Protein 6KCW (pdb70)

Secondary structure (DSSP, 8-state):
---SEEEE--TTSPSEE--HHHHHHHHS--TT--TTSEEEETTEEEEEE-TT--HHHHSEEEEEEEEEESEEEEEEEEEE-TT---SSEEEEEEEEEEET---TT--GGGSSEEEEEEEEEE-TTS-EEEEEEEE-TT-SSSS-B-TT--BSSSS---TT-EEEEEEEEE---TT-S-EEEEEEETTEEEEEEEE---S-GGG-SEEEEEEEEEE-SSSGGG--SS-EEEEEEEEEEEEEE---

Sequence (244 aa):
AIPSSLSINWNNYATGAYSSGNAASDFGNAGGWNQSRSYISDGTLRVTLLKNALSGAGGLISNIDVSDGTEYELDYDVRFHSQFDWSRGGKVGFGFSIGEGNTGGDPGWDGNGGTLRMMWYQTDAGRVFFQPYIYHKDQPGQYGDTFGKSYPSSGSITKGTTYHVHVYIKSNTGSNRDGRAQIIINGTTVLDTAIRWTTNDAQRLIKNMTFHTFRGGSQTYWQSPVDSYIYYDNLVLRKIRLEH

Radius of gyration: 16.8 Å; Cα contacts (8 Å, |Δi|>4): 739; chains: 1; bounding box: 34×44×45 Å

Organism: NCBI:txid2033437

B-factor: mean 43.15, std 5.92, range [30.0, 72.55]

Structure (mmCIF, N/CA/C/O backbone):
data_6KCW
#
_entry.id   6KCW
#
_cell.length_a   53.770
_cell.length_b   89.492
_cell.length_c   46.856
_cell.angle_alpha   90.000
_cell.angle_beta   90.000
_cell.angle_gamma   90.000
#
_symmetry.space_group_name_H-M   'P 21 21 2'
#
loop_
_entity.id
_entity.type
_entity.pdbx_description
1 polymer 'Alginate lyase'
2 non-polymer 'PHOSPHATE ION'
3 non-polymer 'CALCIUM ION'
4 water water
#
loop_
_atom_site.group_PDB
_atom_site.id
_atom_site.type_symbol
_atom_site.label_atom_id
_atom_site.label_alt_id
_atom_site.label_comp_id
_atom_site.label_asym_id
_atom_site.label_entity_id
_atom_site.label_seq_id
_atom_site.pdbx_PDB_ins_code
_atom_site.Cartn_x
_atom_site.Cartn_y
_atom_site.Cartn_z
_atom_site.occupancy
_atom_site.B_iso_or_equiv
_atom_site.auth_seq_id
_atom_site.auth_comp_id
_atom_site.auth_asym_id
_atom_site.auth_atom_id
_atom_site.pdbx_PDB_model_num
ATOM 1 N N . ALA A 1 1 ? 14.441 126.731 48.944 1.00 51.73 19 ALA A N 1
ATOM 2 C CA . ALA A 1 1 ? 13.704 126.746 50.209 1.00 56.07 19 ALA A CA 1
ATOM 3 C C . ALA A 1 1 ? 14.255 125.695 51.160 1.00 56.93 19 ALA A C 1
ATOM 4 O O . ALA A 1 1 ? 14.720 124.626 50.731 1.00 51.04 19 ALA A O 1
ATOM 6 N N . ILE A 1 2 ? 14.209 126.017 52.450 1.00 56.74 20 ILE A N 1
ATOM 7 C CA . ILE A 1 2 ? 14.564 125.082 53.512 1.00 47.76 20 ILE A CA 1
ATOM 8 C C . ILE A 1 2 ? 13.294 124.794 54.299 1.00 47.51 20 ILE A C 1
ATOM 9 O O . ILE A 1 2 ? 13.022 125.472 55.304 1.00 50.55 20 ILE A O 1
ATOM 14 N N . PRO A 1 3 ? 12.513 123.791 53.903 1.00 44.20 21 PRO A N 1
ATOM 15 C CA . PRO A 1 3 ? 11.206 123.576 54.537 1.00 41.54 21 PRO A CA 1
ATOM 16 C C . PRO A 1 3 ? 11.328 123.228 56.011 1.00 43.36 21 PRO A C 1
ATOM 17 O O . PRO A 1 3 ? 12.331 122.670 56.465 1.00 41.23 21 PRO A O 1
ATOM 21 N N . SER A 1 4 ? 10.284 123.581 56.763 1.00 47.21 22 SER A N 1
ATOM 22 C CA . SER A 1 4 ? 10.061 123.007 58.082 1.00 45.50 22 SER A CA 1
ATOM 23 C C . SER A 1 4 ? 8.912 122.009 58.099 1.00 43.92 22 SER A C 1
ATOM 24 O O . SER A 1 4 ? 8.775 121.269 59.075 1.00 45.03 22 SER A O 1
ATOM 27 N N . SER A 1 5 ? 8.107 121.950 57.041 1.00 44.12 23 SER A N 1
ATOM 28 C CA . SER A 1 5 ? 7.117 120.900 56.871 1.00 42.81 23 SER A CA 1
ATOM 29 C C . SER A 1 5 ? 7.028 120.522 55.396 1.00 48.14 23 SER A C 1
ATOM 30 O O . SER A 1 5 ? 7.295 121.334 54.504 1.00 47.24 23 SER A O 1
ATOM 33 N N . LEU A 1 6 ? 6.657 119.273 55.146 1.00 44.43 24 LEU A N 1
ATOM 34 C CA . LEU A 1 6 ? 6.496 118.798 53.784 1.00 46.47 24 LEU A CA 1
ATOM 35 C C . LEU A 1 6 ? 5.355 117.801 53.762 1.00 41.08 24 LEU A C 1
ATOM 36 O O . LEU A 1 6 ? 5.153 117.052 54.720 1.00 43.33 24 LEU A O 1
ATOM 41 N N . SER A 1 7 ? 4.631 117.780 52.649 1.00 41.53 25 SER A N 1
ATOM 42 C CA . SER A 1 7 ? 3.574 116.796 52.447 1.00 42.35 25 SER A CA 1
ATOM 43 C C . SER A 1 7 ? 3.579 116.453 50.966 1.00 44.41 25 SER A C 1
ATOM 44 O O . SER A 1 7 ? 3.225 117.286 50.125 1.00 48.27 25 SER A O 1
ATOM 47 N N . ILE A 1 8 ? 4.011 115.239 50.650 1.00 40.77 26 ILE A N 1
ATOM 48 C CA . ILE A 1 8 ? 4.274 114.835 49.280 1.00 40.60 26 ILE A CA 1
ATOM 49 C C . ILE A 1 8 ? 3.727 113.424 49.135 1.00 41.10 26 ILE A C 1
ATOM 50 O O . ILE A 1 8 ? 4.238 112.492 49.763 1.00 42.97 26 ILE A O 1
ATOM 55 N N . ASN A 1 9 ? 2.683 113.262 48.329 1.00 44.50 27 ASN A N 1
ATOM 56 C CA . ASN A 1 9 ? 2.152 111.940 48.035 1.00 42.44 27 ASN A CA 1
ATOM 57 C C . ASN A 1 9 ? 2.265 111.593 46.566 1.00 41.57 27 ASN A C 1
ATOM 58 O O . ASN A 1 9 ? 1.787 110.528 46.156 1.00 40.60 27 ASN A O 1
ATOM 63 N N . TRP A 1 10 ? 2.846 112.474 45.758 1.00 44.80 28 TRP A N 1
ATOM 64 C CA . TRP A 1 10 ? 3.176 112.173 44.369 1.00 45.36 28 TRP A CA 1
ATOM 65 C C . TRP A 1 10 ? 1.944 111.796 43.553 1.00 44.06 28 TRP A C 1
ATOM 66 O O . TRP A 1 10 ? 2.057 111.132 42.518 1.00 45.23 28 TRP A O 1
ATOM 77 N N . ASN A 1 11 ? 0.758 112.211 44.005 1.00 44.78 29 ASN A N 1
ATOM 78 C CA . ASN A 1 11 ? -0.474 111.856 43.309 1.00 44.82 29 ASN A CA 1
ATOM 79 C C . ASN A 1 11 ? -0.786 112.783 42.143 1.00 43.83 29 ASN A C 1
ATOM 80 O O . ASN A 1 11 ? -1.561 112.409 41.256 1.00 41.36 29 ASN A O 1
ATOM 85 N N . ASN A 1 12 ? -0.213 113.978 42.139 1.00 44.13 30 ASN A N 1
ATOM 86 C CA . ASN A 1 12 ? -0.280 114.895 41.014 1.00 45.85 30 ASN A CA 1
ATOM 87 C C . ASN A 1 12 ? 0.731 114.563 39.925 1.00 46.58 30 ASN A C 1
ATOM 88 O O . ASN A 1 12 ? 0.813 115.301 38.940 1.00 46.56 30 ASN A O 1
ATOM 93 N N . TYR A 1 13 ? 1.503 113.491 40.072 1.00 43.34 31 TYR A N 1
ATOM 94 C CA . TYR A 1 13 ? 2.535 113.163 39.102 1.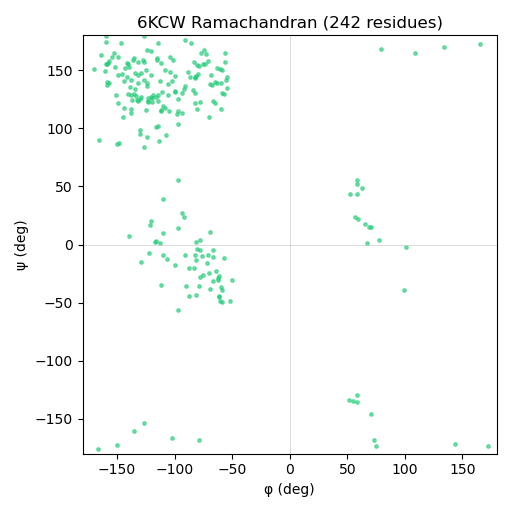00 45.27 31 TYR A CA 1
ATOM 95 C C . TYR A 1 13 ? 2.056 112.091 38.145 1.00 49.54 31 TYR A C 1
ATOM 96 O O . TYR A 1 13 ? 1.291 111.194 38.520 1.00 52.69 31 TYR A O 1
ATOM 105 N N . ALA A 1 14 ? 2.512 112.218 36.904 1.00 49.91 32 ALA A N 1
ATOM 106 C CA . ALA A 1 14 ? 2.418 111.168 35.911 1.00 47.24 32 ALA A CA 1
ATOM 107 C C . ALA A 1 14 ? 3.330 110.003 36.271 1.00 50.31 32 ALA A C 1
ATOM 108 O O . ALA A 1 14 ? 4.439 110.185 36.801 1.00 50.04 32 ALA A O 1
ATOM 110 N N . THR A 1 15 ? 2.877 108.794 35.946 1.00 44.25 33 THR A N 1
ATOM 111 C CA . THR A 1 15 ? 3.829 107.703 35.836 1.00 45.43 33 THR A CA 1
ATOM 112 C C . THR A 1 15 ? 4.936 108.109 34.861 1.00 45.19 33 THR A C 1
ATOM 113 O O . THR A 1 15 ? 4.678 108.698 33.806 1.00 45.59 33 THR A O 1
ATOM 117 N N . GLY A 1 16 ? 6.173 107.850 35.239 1.00 46.09 34 GLY A N 1
ATOM 118 C CA . GLY A 1 16 ? 7.302 108.291 34.446 1.00 45.46 34 GLY A CA 1
ATOM 119 C C . GLY A 1 16 ? 8.368 108.934 35.312 1.00 47.51 34 GLY A C 1
ATOM 120 O O . GLY A 1 16 ? 8.171 109.225 36.483 1.00 43.01 34 GLY A O 1
ATOM 121 N N . ALA A 1 17 ? 9.515 109.174 34.666 1.00 48.03 35 ALA A N 1
ATOM 122 C CA . ALA A 1 17 ? 10.718 109.594 35.369 1.00 43.28 35 ALA A CA 1
ATOM 123 C C . ALA A 1 17 ? 10.460 110.833 36.216 1.00 43.71 35 ALA A C 1
ATOM 124 O O . ALA A 1 17 ? 9.685 111.724 35.853 1.00 42.64 35 ALA A O 1
ATOM 126 N N . TYR A 1 18 ? 11.128 110.866 37.361 1.00 43.33 36 TYR A N 1
ATOM 127 C CA . TYR A 1 18 ? 11.064 111.947 38.333 1.00 43.62 36 TYR A CA 1
ATOM 128 C C . TYR A 1 18 ? 12.432 112.620 38.314 1.00 49.50 36 TYR A C 1
ATOM 129 O O . TYR A 1 18 ? 13.448 111.991 38.638 1.00 44.87 36 TYR A O 1
ATOM 138 N N . SER A 1 19 ? 12.463 113.878 37.894 1.00 49.88 37 SER A N 1
ATOM 139 C CA . SER A 1 19 ? 13.727 114.540 37.627 1.00 49.47 37 SER A CA 1
ATOM 140 C C . SER A 1 19 ? 14.294 115.143 38.907 1.00 46.89 37 SER A C 1
ATOM 141 O O . SER A 1 19 ? 13.654 115.145 39.958 1.00 48.25 37 SER A O 1
ATOM 144 N N . SER A 1 20 ? 15.525 115.662 38.808 1.00 46.67 38 SER A N 1
ATOM 145 C CA . SER A 1 20 ? 16.082 116.419 39.923 1.00 47.45 38 SER A CA 1
ATOM 146 C C . SER A 1 20 ? 15.229 117.643 40.221 1.00 43.72 38 SER A C 1
ATOM 147 O O . SER A 1 20 ? 14.920 117.923 41.385 1.00 43.47 38 SER A O 1
ATOM 150 N N . GLY A 1 21 ? 14.828 118.374 39.178 1.00 45.03 39 GLY A N 1
ATOM 151 C CA . GLY A 1 21 ? 14.016 119.564 39.382 1.00 44.52 39 GLY A CA 1
ATOM 152 C C . GLY A 1 21 ? 12.707 119.285 40.101 1.00 44.36 39 GLY A C 1
ATOM 153 O O . GLY A 1 21 ? 12.268 120.084 40.930 1.00 48.69 39 GLY A O 1
ATOM 154 N N . ASN A 1 22 ? 12.060 118.156 39.787 1.00 44.36 40 ASN A N 1
ATOM 155 C CA . ASN A 1 22 ? 10.855 117.756 40.514 1.00 43.98 40 ASN A CA 1
ATOM 156 C C . ASN A 1 22 ? 11.149 117.597 42.005 1.00 45.66 40 ASN A C 1
ATOM 157 O O . ASN A 1 22 ? 10.436 118.143 42.857 1.00 44.31 40 ASN A O 1
ATOM 162 N N . ALA A 1 23 ? 12.213 116.850 42.328 1.00 46.43 41 ALA A N 1
ATOM 163 C CA . ALA A 1 23 ? 12.604 116.620 43.720 1.00 48.05 41 ALA A CA 1
ATOM 164 C C . ALA A 1 23 ? 12.936 117.923 44.433 1.00 44.94 41 ALA A C 1
ATOM 165 O O . ALA A 1 23 ? 12.457 118.176 45.547 1.00 46.46 41 ALA A O 1
ATOM 167 N N . ALA A 1 24 ? 13.763 118.762 43.809 1.00 43.15 42 ALA A N 1
ATOM 168 C CA . ALA A 1 24 ? 14.082 120.052 44.409 1.00 46.67 42 ALA A CA 1
ATOM 169 C C . ALA A 1 24 ? 12.825 120.891 44.601 1.00 47.36 42 ALA A C 1
ATOM 170 O O . ALA A 1 24 ? 12.678 121.585 45.615 1.00 50.58 42 ALA A O 1
ATOM 172 N N . SER A 1 25 ? 11.884 120.809 43.658 1.00 49.70 43 SER A N 1
ATOM 173 C CA . SER A 1 25 ? 10.667 121.608 43.780 1.00 51.84 43 SER A CA 1
ATOM 174 C C . SER A 1 25 ? 9.786 121.127 44.933 1.00 49.85 43 SER A C 1
ATOM 175 O O . SER A 1 25 ? 9.200 121.947 45.650 1.00 52.70 43 SER A O 1
ATOM 178 N N . ASP A 1 26 ? 9.695 119.807 45.140 1.00 49.15 44 ASP A N 1
ATOM 179 C CA . ASP A 1 26 ? 8.813 119.244 46.162 1.00 45.72 44 ASP A CA 1
ATOM 180 C C . ASP A 1 26 ? 9.440 119.282 47.550 1.00 46.94 44 ASP A C 1
ATOM 181 O O . ASP A 1 26 ? 8.764 119.596 48.537 1.00 45.64 44 ASP A O 1
ATOM 186 N N . PHE A 1 27 ? 10.701 118.935 47.626 1.00 50.31 45 PHE A N 1
ATOM 187 C CA . PHE A 1 27 ? 11.400 118.879 48.872 1.00 44.09 45 PHE A CA 1
ATOM 188 C C . PHE A 1 27 ? 11.991 120.205 49.242 1.00 45.89 45 PHE A C 1
ATOM 189 O O . PHE A 1 27 ? 12.295 120.429 50.370 1.00 49.44 45 PHE A O 1
ATOM 197 N N . GLY A 1 28 ? 12.168 121.086 48.286 1.00 47.07 46 GLY A N 1
ATOM 198 C CA . GLY A 1 28 ? 12.749 122.382 48.563 1.00 43.29 46 GLY A CA 1
ATOM 199 C C . GLY A 1 28 ? 14.201 122.359 48.194 1.00 49.04 46 GLY A C 1
ATOM 200 O O . GLY A 1 28 ? 14.719 123.284 47.672 1.00 47.09 46 GLY A O 1
ATOM 201 N N . ASN A 1 29 ? 14.855 121.260 48.471 1.00 46.25 47 ASN A N 1
ATOM 202 C CA . ASN A 1 29 ? 16.233 121.093 48.124 1.00 47.66 47 ASN A CA 1
ATOM 203 C C . ASN A 1 29 ? 16.524 119.612 48.139 1.00 48.06 47 ASN A C 1
ATOM 204 O O . ASN A 1 29 ? 15.893 118.912 48.868 1.00 49.22 47 ASN A O 1
ATOM 209 N N . ALA A 1 30 ? 17.455 119.154 47.308 1.00 48.16 48 ALA A N 1
ATOM 210 C CA . ALA A 1 30 ? 17.837 117.739 47.183 1.00 49.55 48 ALA A CA 1
ATOM 211 C C . ALA A 1 30 ? 19.139 117.684 46.428 1.00 58.05 48 ALA A C 1
ATOM 212 O O . ALA A 1 30 ? 19.134 117.589 45.225 1.00 54.45 48 ALA A O 1
ATOM 214 N N . GLY A 1 31 ? 20.264 117.723 47.119 1.00 53.72 49 GLY A N 1
ATOM 215 C CA . GLY A 1 31 ? 21.540 117.868 46.446 1.00 53.22 49 GLY A CA 1
ATOM 216 C C . GLY A 1 31 ? 22.322 116.618 46.090 1.00 57.75 49 GLY A C 1
ATOM 217 O O . GLY A 1 31 ? 23.556 116.668 45.991 1.00 60.44 49 GLY A O 1
ATOM 218 N N . GLY A 1 32 ? 21.644 115.494 45.887 1.00 51.33 50 GLY A N 1
ATOM 219 C CA . GLY A 1 32 ? 22.356 114.312 45.442 1.00 47.91 50 GLY A CA 1
ATOM 220 C C . GLY A 1 32 ? 21.596 113.522 44.403 1.00 56.63 50 GLY A C 1
ATOM 221 O O . GLY A 1 32 ? 22.015 112.429 44.002 1.00 55.77 50 GLY A O 1
ATOM 222 N N . TRP A 1 33 ? 20.484 114.093 43.943 1.00 53.21 51 TRP A N 1
ATOM 223 C CA . TRP A 1 33 ? 19.501 113.330 43.194 1.00 52.60 51 TRP A CA 1
ATOM 224 C C . TRP A 1 33 ? 20.055 112.831 41.865 1.00 53.81 51 TRP A C 1
ATOM 225 O O . TRP A 1 33 ? 20.765 113.543 41.150 1.00 52.94 51 TRP A O 1
ATOM 236 N N . ASN A 1 34 ? 19.688 111.596 41.533 1.00 52.68 52 ASN A N 1
ATOM 237 C CA . ASN A 1 34 ? 20.085 110.921 40.304 1.00 52.76 52 ASN A CA 1
ATOM 238 C C . ASN A 1 34 ? 18.777 110.509 39.632 1.00 52.44 52 ASN A C 1
ATOM 239 O O . ASN A 1 34 ? 18.249 109.429 39.920 1.00 52.33 52 ASN A O 1
ATOM 244 N N . GLN A 1 35 ? 18.264 111.367 38.738 1.00 46.99 53 GLN A N 1
ATOM 245 C CA . GLN A 1 35 ? 16.960 111.136 38.127 1.00 49.64 53 GLN A CA 1
ATOM 246 C C . GLN A 1 35 ? 16.878 109.799 37.412 1.00 51.99 53 GLN A C 1
ATOM 247 O O . GLN A 1 35 ? 15.773 109.375 37.044 1.00 52.46 53 GLN A O 1
ATOM 253 N N . SER A 1 36 ? 18.013 109.128 37.218 1.00 50.00 54 SER A N 1
ATOM 254 C CA . SER A 1 36 ? 18.031 107.805 36.616 1.00 47.31 54 SER A CA 1
ATOM 255 C C . SER A 1 36 ? 17.480 106.735 37.550 1.00 48.97 54 SER A C 1
ATOM 256 O O . SER A 1 36 ? 17.165 105.633 37.085 1.00 45.36 54 SER A O 1
ATOM 259 N N . ARG A 1 37 ? 17.358 107.032 38.852 1.00 47.43 55 ARG A N 1
ATOM 260 C CA . ARG A 1 37 ? 16.830 106.080 39.824 1.00 45.79 55 ARG A CA 1
ATOM 261 C C . ARG A 1 37 ? 15.527 106.535 40.481 1.00 49.07 55 ARG A C 1
ATOM 262 O O . ARG A 1 37 ? 15.028 105.840 41.375 1.00 48.29 55 ARG A O 1
ATOM 270 N N . SER A 1 38 ? 14.961 107.675 40.087 1.00 48.21 56 SER A N 1
ATOM 271 C CA . SER A 1 38 ? 13.703 108.142 40.652 1.00 46.15 56 SER A CA 1
ATOM 272 C C . SER A 1 38 ? 12.651 108.182 39.558 1.00 48.39 56 SER A C 1
ATOM 273 O O . SER A 1 38 ? 12.862 108.791 38.501 1.00 47.02 56 SER A O 1
ATOM 276 N N . TYR A 1 39 ? 11.523 107.531 39.829 1.00 45.01 57 TYR A N 1
ATOM 277 C CA . TYR A 1 39 ? 10.498 107.259 38.836 1.00 42.70 57 TYR A CA 1
ATOM 278 C C . TYR A 1 39 ? 9.168 107.197 39.574 1.00 45.15 57 TYR A C 1
ATOM 279 O O . TYR A 1 39 ? 9.064 106.506 40.596 1.00 43.62 57 TYR A O 1
ATOM 288 N N . ILE A 1 40 ? 8.178 107.949 39.094 1.00 41.25 58 ILE A N 1
ATOM 289 C CA . ILE A 1 40 ? 6.830 107.850 39.639 1.00 40.31 58 ILE A CA 1
ATOM 290 C C . ILE A 1 40 ? 6.159 106.640 39.009 1.00 41.81 58 ILE A C 1
ATOM 291 O O . ILE A 1 40 ? 5.947 106.592 37.794 1.00 40.36 58 ILE A O 1
ATOM 296 N N . SER A 1 41 ? 5.828 105.662 39.835 1.00 41.25 59 SER A N 1
ATOM 297 C CA . SER A 1 41 ? 5.140 104.452 39.405 1.00 42.78 59 SER A CA 1
ATOM 298 C C . SER A 1 41 ? 3.776 104.429 40.098 1.00 47.96 59 SER A C 1
ATOM 299 O O . SER A 1 41 ? 3.679 104.100 41.287 1.00 50.08 59 SER A O 1
ATOM 302 N N . ASP A 1 42 ? 2.726 104.809 39.363 1.00 51.69 60 ASP A N 1
ATOM 303 C CA . ASP A 1 42 ? 1.342 104.739 39.852 1.00 49.73 60 ASP A CA 1
ATOM 304 C C . ASP A 1 42 ? 1.148 105.563 41.125 1.00 49.52 60 ASP A C 1
ATOM 305 O O . ASP A 1 42 ? 0.621 105.081 42.132 1.00 53.69 60 ASP A O 1
ATOM 310 N N . GLY A 1 43 ? 1.564 106.824 41.075 1.00 45.85 61 GLY A N 1
ATOM 311 C CA . GLY A 1 43 ? 1.341 107.708 42.199 1.00 47.71 61 GLY A CA 1
ATOM 312 C C . GLY A 1 43 ? 2.274 107.529 43.378 1.00 46.96 61 GLY A C 1
ATOM 313 O O . GLY A 1 43 ? 2.086 108.210 44.392 1.00 44.69 61 GLY A O 1
ATOM 314 N N . THR A 1 44 ? 3.272 106.649 43.287 1.00 48.90 62 THR A N 1
ATOM 315 C CA . THR A 1 44 ? 4.296 106.508 44.316 1.00 43.29 62 THR A CA 1
ATOM 316 C C . THR A 1 44 ? 5.663 106.786 43.715 1.00 43.79 62 THR A C 1
ATOM 317 O O . THR A 1 44 ? 5.837 106.826 42.495 1.00 46.24 62 THR A O 1
ATOM 321 N N . LEU A 1 45 ? 6.645 106.964 44.590 1.00 43.48 63 LEU A N 1
ATOM 322 C CA . LEU A 1 45 ? 8.022 107.201 44.175 1.00 41.00 63 LEU A CA 1
ATOM 323 C C . LEU A 1 45 ? 8.792 105.887 44.214 1.00 40.41 63 LEU A C 1
ATOM 324 O O . LEU A 1 45 ? 8.999 105.308 45.287 1.00 40.75 63 LEU A O 1
ATOM 329 N N . ARG A 1 46 ? 9.224 105.426 43.048 1.00 44.58 64 ARG A N 1
ATOM 330 C CA . ARG A 1 46 ? 10.066 104.243 42.942 1.00 44.81 64 ARG A CA 1
ATOM 331 C C . ARG A 1 46 ? 11.521 104.664 42.838 1.00 41.11 64 ARG A C 1
ATOM 332 O O . ARG A 1 46 ? 11.884 105.454 41.957 1.00 43.05 64 ARG A O 1
ATOM 340 N N . VAL A 1 47 ? 12.347 104.129 43.729 1.00 40.55 65 VAL A N 1
ATOM 341 C CA . VAL A 1 47 ? 13.791 104.303 43.683 1.00 40.44 65 VAL A CA 1
ATOM 342 C C . VAL A 1 47 ? 14.421 103.002 43.204 1.00 39.70 65 VAL A C 1
ATOM 343 O O . VAL A 1 47 ? 14.009 101.911 43.616 1.00 39.64 65 VAL A O 1
ATOM 347 N N . THR A 1 48 ? 15.420 103.111 42.332 1.00 38.34 66 THR A N 1
ATOM 348 C CA . THR A 1 48 ? 16.114 101.948 41.790 1.00 44.17 66 THR A CA 1
ATOM 349 C C . THR A 1 48 ? 17.427 101.711 42.527 1.00 45.58 66 THR A C 1
ATOM 350 O O . THR A 1 48 ? 18.221 102.641 42.708 1.00 47.41 66 THR A O 1
ATOM 354 N N . LEU A 1 49 ? 17.659 100.468 42.939 1.00 44.20 67 LEU A N 1
ATOM 355 C CA . LEU A 1 49 ? 18.980 100.015 43.356 1.00 43.45 67 LEU A CA 1
ATOM 356 C C . LEU A 1 49 ? 19.551 99.148 42.238 1.00 46.39 67 LEU A C 1
ATOM 357 O O . LEU A 1 49 ? 19.015 98.069 41.952 1.00 45.81 67 LEU A O 1
ATOM 362 N N . LEU A 1 50 ? 20.635 99.616 41.612 1.00 44.17 68 LEU A N 1
ATOM 363 C CA . LEU A 1 50 ? 21.207 98.910 40.475 1.00 43.36 68 LEU A CA 1
ATOM 364 C C . LEU A 1 50 ? 22.055 97.727 40.916 1.00 40.58 68 LEU A C 1
ATOM 365 O O . LEU A 1 50 ? 22.727 97.752 41.953 1.00 43.22 68 LEU A O 1
ATOM 370 N N . LYS A 1 51 ? 22.030 96.691 40.089 1.00 40.66 69 LYS A N 1
ATOM 371 C CA . LYS A 1 51 ? 22.838 95.508 40.319 1.00 44.05 69 LYS A CA 1
ATOM 372 C C . LYS A 1 51 ? 24.329 95.854 40.333 1.00 43.60 69 LYS A C 1
ATOM 373 O O . LYS A 1 51 ? 24.782 96.807 39.685 1.00 38.64 69 LYS A O 1
ATOM 379 N N . ASN A 1 52 ? 25.092 95.062 41.094 1.00 46.49 70 ASN A N 1
ATOM 380 C CA . ASN A 1 52 ? 26.557 95.148 41.139 1.00 46.94 70 ASN A CA 1
ATOM 381 C C . ASN A 1 52 ? 27.037 96.538 41.559 1.00 45.69 70 ASN A C 1
ATOM 382 O O . ASN A 1 52 ? 27.951 97.101 40.947 1.00 46.75 70 ASN A O 1
ATOM 387 N N . ALA A 1 53 ? 26.406 97.116 42.580 1.00 42.22 71 ALA A N 1
ATOM 388 C CA . ALA A 1 53 ? 26.825 98.430 43.052 1.00 43.85 71 ALA A CA 1
ATOM 389 C C . ALA A 1 53 ? 26.380 98.629 44.489 1.00 45.48 71 ALA A C 1
ATOM 390 O O . ALA A 1 53 ? 25.450 97.977 44.971 1.00 43.84 71 ALA A O 1
ATOM 392 N N . LEU A 1 54 ? 27.066 99.552 45.161 1.00 46.11 72 LEU A N 1
ATOM 393 C CA . LEU A 1 54 ? 26.784 99.959 46.523 1.00 43.55 72 LEU A CA 1
ATOM 394 C C . LEU A 1 54 ? 26.561 101.464 46.559 1.00 44.02 72 LEU A C 1
ATOM 395 O O . LEU A 1 54 ? 26.828 102.179 45.586 1.00 41.54 72 LEU A O 1
ATOM 400 N N . SER A 1 55 ? 26.037 101.927 47.686 1.00 43.23 73 SER A N 1
ATOM 401 C CA . SER A 1 55 ? 26.049 103.345 48.054 1.00 44.04 73 SER A CA 1
ATOM 402 C C . SER A 1 55 ? 25.354 104.260 47.034 1.00 42.40 73 SER A C 1
ATOM 403 O O . SER A 1 55 ? 24.265 103.944 46.540 1.00 43.74 73 SER A O 1
ATOM 406 N N . GLY A 1 56 ? 25.979 105.398 46.714 1.00 39.01 74 GLY A N 1
ATOM 407 C CA . GLY A 1 56 ? 25.489 106.276 45.669 1.00 38.92 74 GLY A CA 1
ATOM 408 C C . GLY A 1 56 ? 25.651 105.719 44.274 1.00 42.15 74 GLY A C 1
ATOM 409 O O . GLY A 1 56 ? 24.901 106.100 43.370 1.00 44.86 74 GLY A O 1
ATOM 410 N N . ALA A 1 57 ? 26.606 104.815 44.077 1.00 45.38 75 ALA A N 1
ATOM 411 C CA . ALA A 1 57 ? 26.842 104.278 42.745 1.00 40.06 75 ALA A CA 1
ATOM 412 C C . ALA A 1 57 ? 25.630 103.532 42.220 1.00 41.45 75 ALA A C 1
ATOM 413 O O . ALA A 1 57 ? 25.393 103.506 41.008 1.00 42.08 75 ALA A O 1
ATOM 415 N N . GLY A 1 58 ? 24.846 102.930 43.102 1.00 44.53 76 GLY A N 1
ATOM 416 C CA . GLY A 1 58 ? 23.730 102.130 42.638 1.00 44.20 76 GLY A CA 1
ATOM 417 C C . GLY A 1 58 ? 22.384 102.562 43.165 1.00 43.33 76 GLY A C 1
ATOM 418 O O . GLY A 1 58 ? 21.358 102.040 42.721 1.00 47.20 76 GLY A O 1
ATOM 419 N N . GLY A 1 59 ? 22.360 103.511 44.101 1.00 42.97 77 GLY A N 1
ATOM 420 C CA . GLY A 1 59 ? 21.138 103.907 44.765 1.00 45.17 77 GLY A CA 1
ATOM 421 C C . GLY A 1 59 ? 20.915 105.405 44.673 1.00 43.30 77 GLY A C 1
ATOM 422 O O . GLY A 1 59 ? 21.399 106.076 43.767 1.00 46.02 77 GLY A O 1
ATOM 423 N N . LEU A 1 60 ? 20.181 105.927 45.651 1.00 39.85 78 LEU A N 1
ATOM 424 C CA . LEU A 1 60 ? 19.844 107.343 45.688 1.00 38.33 78 LEU A CA 1
ATOM 425 C C . LEU A 1 60 ? 19.994 107.833 47.119 1.00 38.16 78 LEU A C 1
ATOM 426 O O . LEU A 1 60 ? 19.278 107.376 48.019 1.00 39.49 78 LEU A O 1
ATOM 431 N N . ILE A 1 61 ? 20.927 108.758 47.323 1.00 41.61 79 ILE A N 1
ATOM 432 C CA . ILE A 1 61 ? 21.373 109.179 48.652 1.00 40.02 79 ILE A CA 1
ATOM 433 C C . ILE A 1 61 ? 21.319 110.702 48.676 1.00 43.04 79 ILE A C 1
ATOM 434 O O . ILE A 1 61 ? 22.235 111.371 48.178 1.00 41.67 79 ILE A O 1
ATOM 439 N N . SER A 1 62 ? 20.246 111.257 49.241 1.00 42.33 80 SER A N 1
ATOM 440 C CA . SER A 1 62 ? 20.062 112.700 49.281 1.00 44.31 80 SER A CA 1
ATOM 441 C C . SER A 1 62 ? 19.811 113.147 50.713 1.00 45.46 80 SER A C 1
ATOM 442 O O . SER A 1 62 ? 19.133 112.460 51.480 1.00 42.97 80 SER A O 1
ATOM 445 N N . ASN A 1 63 ? 20.377 114.294 51.069 1.00 43.95 81 ASN A N 1
ATOM 446 C CA . ASN A 1 63 ? 20.157 114.923 52.360 1.00 42.36 81 ASN A CA 1
ATOM 447 C C . ASN A 1 63 ? 19.366 116.198 52.123 1.00 42.05 81 ASN A C 1
ATOM 448 O O . ASN A 1 63 ? 19.859 117.119 51.469 1.00 46.39 81 ASN A O 1
ATOM 453 N N . ILE A 1 64 ? 18.149 116.258 52.650 1.00 47.13 82 ILE A N 1
ATOM 454 C CA . ILE A 1 64 ? 17.300 117.428 52.462 1.00 43.09 82 ILE A CA 1
ATOM 455 C C . ILE A 1 64 ? 17.500 118.356 53.651 1.00 45.32 82 ILE A C 1
ATOM 456 O O . ILE A 1 64 ? 17.132 118.029 54.783 1.00 44.54 82 ILE A O 1
ATOM 461 N N . ASP A 1 65 ? 18.080 119.516 53.380 1.00 43.03 83 ASP A N 1
ATOM 462 C CA . ASP A 1 65 ? 18.233 120.579 54.362 1.00 44.66 83 ASP A CA 1
ATOM 463 C C . ASP A 1 65 ? 16.872 121.037 54.894 1.00 45.38 83 ASP A C 1
ATOM 464 O O . ASP A 1 65 ? 16.039 121.555 54.143 1.00 44.70 83 ASP A O 1
ATOM 469 N N . VAL A 1 66 ? 16.636 120.841 56.188 1.00 41.59 84 VAL A N 1
ATOM 470 C CA . VAL A 1 66 ? 15.390 121.285 56.800 1.00 43.46 84 VAL A CA 1
ATOM 471 C C . VAL A 1 66 ? 15.719 122.365 57.818 1.00 43.98 84 VAL A C 1
ATOM 472 O O . VAL A 1 66 ? 16.853 122.498 58.284 1.00 40.40 84 VAL A O 1
ATOM 476 N N . SER A 1 67 ? 14.710 123.166 58.135 1.00 44.10 85 SER A N 1
ATOM 477 C CA . SER A 1 67 ? 14.876 124.191 59.147 1.00 39.74 85 SER A CA 1
ATOM 478 C C . SER A 1 67 ? 15.311 123.541 60.449 1.00 43.04 85 SER A C 1
ATOM 479 O O . SER A 1 67 ? 14.715 122.554 60.888 1.00 45.13 85 SER A O 1
ATOM 482 N N . ASP A 1 68 ? 16.377 124.076 61.045 1.00 48.33 86 ASP A N 1
ATOM 483 C CA . ASP A 1 68 ? 16.939 123.486 62.251 1.00 44.76 86 ASP A CA 1
ATOM 484 C C . ASP A 1 68 ? 15.932 123.530 63.389 1.00 44.17 86 ASP A C 1
ATOM 485 O O . ASP A 1 68 ? 15.230 124.525 63.582 1.00 44.64 86 ASP A O 1
ATOM 490 N N . GLY A 1 69 ? 15.877 122.442 64.153 1.00 44.73 87 GLY A N 1
ATOM 491 C CA . GLY A 1 69 ? 15.015 122.367 65.316 1.00 40.64 87 GLY A CA 1
ATOM 492 C C . GLY A 1 69 ? 15.488 121.283 66.256 1.00 40.85 87 GLY A C 1
ATOM 493 O O . GLY A 1 69 ? 16.407 120.520 65.951 1.00 42.05 87 GLY A O 1
ATOM 494 N N . THR A 1 70 ? 14.822 121.225 67.414 1.00 43.98 88 THR A N 1
ATOM 495 C CA . THR A 1 70 ? 15.090 120.242 68.457 1.00 41.95 88 THR A CA 1
ATOM 496 C C . THR A 1 70 ? 14.119 119.071 68.457 1.00 40.20 88 THR A C 1
ATOM 497 O O . THR A 1 70 ? 14.431 118.043 69.069 1.00 35.61 88 THR A O 1
ATOM 501 N N . GLU A 1 71 ? 12.959 119.204 67.796 1.00 39.09 89 GLU A N 1
ATOM 502 C CA . GLU A 1 71 ? 11.936 118.162 67.753 1.00 38.92 89 GLU A CA 1
ATOM 503 C C . GLU A 1 71 ? 11.372 118.026 66.353 1.00 42.78 89 GLU A C 1
ATOM 504 O O . GLU A 1 71 ? 10.843 118.992 65.792 1.00 43.37 89 GLU A O 1
ATOM 510 N N . TYR A 1 72 ? 11.438 116.812 65.818 1.00 43.11 90 TYR A N 1
ATOM 511 C CA . TYR A 1 72 ? 11.056 116.549 64.443 1.00 40.11 90 TYR A CA 1
ATOM 512 C C . TYR A 1 72 ? 10.342 115.210 64.378 1.00 40.78 90 TYR A C 1
ATOM 513 O O . TYR A 1 72 ? 10.513 114.342 65.240 1.00 36.87 90 TYR A O 1
ATOM 522 N N . GLU A 1 73 ? 9.523 115.060 63.340 1.00 40.57 91 GLU A N 1
ATOM 523 C CA . GLU A 1 73 ? 8.894 113.783 63.070 1.00 38.10 91 GLU A CA 1
ATOM 524 C C . GLU A 1 73 ? 8.696 113.670 61.576 1.00 36.09 91 GLU A C 1
ATOM 525 O O . GLU A 1 73 ? 8.721 114.671 60.857 1.00 40.92 91 GLU A O 1
ATOM 531 N N . LEU A 1 74 ? 8.492 112.442 61.106 1.00 34.87 92 LEU A N 1
ATOM 532 C CA . LEU A 1 74 ? 8.025 112.265 59.738 1.00 38.99 92 LEU A CA 1
ATOM 533 C C . LEU A 1 74 ? 7.255 110.957 59.645 1.00 37.89 92 LEU A C 1
ATOM 534 O O . LEU A 1 74 ? 7.321 110.106 60.538 1.00 39.85 92 LEU A O 1
ATOM 539 N N . ASP A 1 75 ? 6.506 110.826 58.555 1.00 36.85 93 ASP A N 1
ATOM 540 C CA . ASP A 1 75 ? 5.708 109.648 58.243 1.00 38.09 93 ASP A CA 1
ATOM 541 C C . ASP A 1 75 ? 5.806 109.390 56.748 1.00 35.80 93 ASP A C 1
ATOM 542 O O . ASP A 1 75 ? 5.853 110.328 55.949 1.00 34.31 93 ASP A O 1
ATOM 547 N N . TYR A 1 76 ? 5.819 108.118 56.377 1.00 33.58 94 TYR A N 1
ATOM 548 C CA . TYR A 1 76 ? 5.837 107.727 54.977 1.00 36.87 94 TYR A CA 1
ATOM 549 C C . TYR A 1 76 ? 5.457 106.262 54.909 1.00 39.45 94 TYR A C 1
ATOM 550 O O . TYR A 1 76 ? 5.485 105.545 55.917 1.00 39.24 94 TYR A O 1
ATOM 559 N N . ASP A 1 77 ? 5.091 105.830 53.711 1.00 37.69 95 ASP A N 1
ATOM 560 C CA . ASP A 1 77 ? 4.871 104.424 53.431 1.00 38.97 95 ASP A CA 1
ATOM 561 C C . ASP A 1 77 ? 5.998 103.917 52.559 1.00 37.67 95 ASP A C 1
ATOM 562 O O . ASP A 1 77 ? 6.577 104.666 51.768 1.00 37.92 95 ASP A O 1
ATOM 567 N N . VAL A 1 78 ? 6.307 102.643 52.715 1.00 36.14 96 VAL A N 1
ATOM 568 C CA . VAL A 1 78 ? 7.375 102.025 51.952 1.00 38.10 96 VAL A CA 1
ATOM 569 C C . VAL A 1 78 ? 6.957 100.603 51.626 1.00 37.29 96 VAL A C 1
ATOM 570 O O . VAL A 1 78 ? 6.308 99.933 52.436 1.00 39.18 96 VAL A O 1
ATOM 574 N N . ARG A 1 79 ? 7.279 100.170 50.409 1.00 38.06 97 ARG A N 1
ATOM 575 C CA . ARG A 1 79 ? 6.956 98.841 49.916 1.00 40.77 97 ARG A CA 1
ATOM 576 C C . ARG A 1 79 ? 8.136 98.342 49.099 1.00 42.17 97 ARG A C 1
ATOM 577 O O . ARG A 1 79 ? 8.631 99.063 48.227 1.00 40.25 97 ARG A O 1
ATOM 585 N N . PHE A 1 80 ? 8.600 97.131 49.391 1.00 41.36 98 PHE A N 1
ATOM 586 C CA . PHE A 1 80 ? 9.613 96.513 48.550 1.00 44.11 98 PHE A CA 1
ATOM 587 C C . PHE A 1 80 ? 8.935 95.874 47.350 1.00 48.64 98 PHE A C 1
ATOM 588 O O . PHE A 1 80 ? 7.824 95.345 47.454 1.00 49.11 98 PHE A O 1
ATOM 596 N N . HIS A 1 81 ? 9.605 95.944 46.206 1.00 44.96 99 HIS A N 1
ATOM 597 C CA . HIS A 1 81 ? 9.073 95.402 44.975 1.00 45.77 99 HIS A CA 1
ATOM 598 C C . HIS A 1 81 ? 8.733 93.920 45.135 1.00 47.14 99 HIS A C 1
ATOM 599 O O . HIS A 1 81 ? 9.160 93.243 46.072 1.00 46.25 99 HIS A O 1
ATOM 606 N N . SER A 1 82 ? 7.959 93.419 44.172 1.00 49.73 100 SER A N 1
ATOM 607 C CA . SER A 1 82 ? 7.450 92.054 44.238 1.00 54.56 100 SER A CA 1
ATOM 608 C C . SER A 1 82 ? 8.579 91.033 44.251 1.00 51.92 100 SER A C 1
ATOM 609 O O . SER A 1 82 ? 8.545 90.068 45.024 1.00 52.00 100 SER A O 1
ATOM 612 N N . GLN A 1 83 ? 9.577 91.215 43.391 1.00 49.56 101 GLN A N 1
ATOM 613 C CA . GLN A 1 83 ? 10.747 90.346 43.345 1.00 51.18 101 GLN A CA 1
ATOM 614 C C . GLN A 1 83 ? 11.990 91.062 43.843 1.00 47.47 101 GLN A C 1
ATOM 615 O O . GLN A 1 83 ? 13.072 90.905 43.281 1.00 51.98 101 GLN A O 1
ATOM 621 N N . PHE A 1 84 ? 11.844 91.878 44.879 1.00 46.90 102 PHE A N 1
ATOM 622 C CA . PHE A 1 84 ? 13.004 92.545 45.443 1.00 45.98 102 PHE A CA 1
ATOM 623 C C . PHE A 1 84 ? 14.013 91.505 45.919 1.00 45.64 102 PHE A C 1
ATOM 624 O O . PHE A 1 84 ? 13.646 90.469 46.478 1.00 45.12 102 PHE A O 1
ATOM 632 N N . ASP A 1 85 ? 15.287 91.762 45.669 1.00 43.15 103 ASP A N 1
ATOM 633 C CA . ASP A 1 85 ? 16.347 90.848 46.086 1.00 44.95 103 ASP A CA 1
ATOM 634 C C . ASP A 1 85 ? 16.897 91.370 47.404 1.00 44.87 103 ASP A C 1
ATOM 635 O O . ASP A 1 85 ? 17.659 92.342 47.434 1.00 47.52 103 ASP A O 1
ATOM 640 N N . TRP A 1 86 ? 16.509 90.710 48.497 1.00 46.45 104 TRP A N 1
ATOM 641 C CA . TRP A 1 86 ? 16.905 91.164 49.827 1.00 45.79 104 TRP A CA 1
ATOM 642 C C . TRP A 1 86 ? 18.408 91.379 49.917 1.00 44.91 104 TRP A C 1
ATOM 643 O O . TRP A 1 86 ? 18.871 92.416 50.402 1.00 43.32 104 TRP A O 1
ATOM 654 N N . SER A 1 87 ? 19.180 90.399 49.450 1.00 45.67 105 SER A N 1
ATOM 655 C CA . SER A 1 87 ? 20.648 90.392 49.538 1.00 50.42 105 SER A CA 1
ATOM 656 C C . SER A 1 87 ? 21.029 90.567 51.011 1.00 48.63 105 SER A C 1
ATOM 657 O O . SER A 1 87 ? 20.435 89.896 51.865 1.00 50.01 105 SER A O 1
ATOM 660 N N . ARG A 1 88 ? 21.994 91.430 51.351 1.00 42.84 106 ARG A N 1
ATOM 661 C CA . ARG A 1 88 ? 22.389 91.557 52.753 1.00 45.66 106 ARG A CA 1
ATOM 662 C C . ARG A 1 88 ? 21.586 92.622 53.487 1.00 45.89 106 ARG A C 1
ATOM 663 O O . ARG A 1 88 ? 21.256 92.440 54.662 1.00 46.29 106 ARG A O 1
ATOM 671 N N . GLY A 1 89 ? 21.242 93.716 52.821 1.00 45.40 107 GLY A N 1
ATOM 672 C CA . GLY A 1 89 ? 20.459 94.770 53.423 1.00 41.06 107 GLY A CA 1
ATOM 673 C C . GLY A 1 89 ? 20.923 96.114 52.920 1.00 38.95 107 GLY A C 1
ATOM 674 O O . GLY A 1 89 ? 21.735 96.213 52.007 1.00 43.93 107 GLY A O 1
ATOM 675 N N . GLY A 1 90 ? 20.398 97.167 53.525 1.00 37.53 108 GLY A N 1
ATOM 676 C CA . GLY A 1 90 ? 20.782 98.505 53.136 1.00 39.33 108 GLY A CA 1
ATOM 677 C C . GLY A 1 90 ? 19.895 99.509 53.841 1.00 39.57 108 GLY A C 1
ATOM 678 O O . GLY A 1 90 ? 19.075 99.147 54.685 1.00 39.28 108 GLY A O 1
ATOM 679 N N . LYS A 1 91 ? 20.062 100.772 53.457 1.00 40.32 109 LYS A N 1
ATOM 680 C CA . LYS A 1 91 ? 19.288 101.875 54.016 1.00 40.72 109 LYS A CA 1
ATOM 681 C C . LYS A 1 91 ? 17.994 102.084 53.218 1.00 38.86 109 LYS A C 1
ATOM 682 O O . LYS A 1 91 ? 17.943 101.862 52.005 1.00 37.47 109 LYS A O 1
ATOM 688 N N . VAL A 1 92 ? 16.948 102.531 53.913 1.00 40.78 110 VAL A N 1
ATOM 689 C CA . VAL A 1 92 ? 15.620 102.681 53.322 1.00 37.05 110 VAL A CA 1
ATOM 690 C C . VAL A 1 92 ? 14.904 103.832 54.019 1.00 33.83 110 VAL A C 1
ATOM 691 O O . VAL A 1 92 ? 15.101 104.077 55.205 1.00 31.76 110 VAL A O 1
ATOM 695 N N . GLY A 1 93 ? 14.082 104.555 53.264 1.00 38.82 111 GLY A N 1
ATOM 696 C CA . GLY A 1 93 ? 13.162 105.519 53.844 1.00 37.73 111 GLY A CA 1
ATOM 697 C C . GLY A 1 93 ? 13.813 106.793 54.366 1.00 35.51 111 GLY A C 1
ATOM 698 O O . GLY A 1 93 ? 14.979 107.079 54.150 1.00 39.67 111 GLY A O 1
ATOM 699 N N . PHE A 1 94 ? 13.009 107.549 55.101 1.00 39.09 112 PHE A N 1
ATOM 700 C CA . PHE A 1 94 ? 13.323 108.914 55.490 1.00 34.77 112 PHE A CA 1
ATOM 701 C C . PHE A 1 94 ? 13.701 108.971 56.962 1.00 37.02 112 PHE A C 1
ATOM 702 O O . PHE A 1 94 ? 12.976 108.451 57.814 1.00 33.59 112 PHE A O 1
ATOM 710 N N . GLY A 1 95 ? 14.849 109.588 57.248 1.00 40.23 113 GLY A N 1
ATOM 711 C CA . GLY A 1 95 ? 15.313 109.785 58.601 1.00 36.33 113 GLY A CA 1
ATOM 712 C C . GLY A 1 95 ? 15.835 111.189 58.838 1.00 40.37 113 GLY A C 1
ATOM 713 O O . GLY A 1 95 ? 15.541 112.113 58.074 1.00 37.89 113 GLY A O 1
ATOM 714 N N . PHE A 1 96 ? 16.629 111.357 59.895 1.00 42.94 114 PHE A N 1
ATOM 715 C CA . PHE A 1 96 ? 17.103 112.667 60.313 1.00 41.76 114 PHE A CA 1
ATOM 716 C C . PHE A 1 96 ? 18.577 112.588 60.652 1.00 40.28 114 PHE A C 1
ATOM 717 O O . PHE A 1 96 ? 19.109 111.516 60.954 1.00 40.22 114 PHE A O 1
ATOM 725 N N . SER A 1 97 ? 19.228 113.752 60.609 1.00 37.55 115 SER A N 1
ATOM 726 C CA . SER A 1 97 ? 20.628 113.889 60.966 1.00 36.85 115 SER A CA 1
ATOM 727 C C . SER A 1 97 ? 20.812 115.092 61.878 1.00 36.88 115 SER A C 1
ATOM 728 O O . SER A 1 97 ? 20.424 116.209 61.527 1.00 36.66 115 SER A O 1
ATOM 731 N N . ILE A 1 98 ? 21.460 114.872 63.014 1.00 40.01 116 ILE A N 1
ATOM 732 C CA . ILE A 1 98 ? 21.781 115.922 63.973 1.00 40.35 116 ILE A CA 1
ATOM 733 C C . ILE A 1 98 ? 23.251 116.293 63.825 1.00 38.62 116 ILE A C 1
ATOM 734 O O . ILE A 1 98 ? 24.101 115.422 63.601 1.00 39.40 116 ILE A O 1
ATOM 739 N N . GLY A 1 99 ? 23.546 117.593 63.922 1.00 38.44 117 GLY A N 1
ATOM 740 C CA . GLY A 1 99 ? 24.923 118.075 63.877 1.00 38.64 117 GLY A CA 1
ATOM 741 C C . GLY A 1 99 ? 25.656 117.695 62.605 1.00 39.21 117 GLY A C 1
ATOM 742 O O . GLY A 1 99 ? 25.178 117.914 61.487 1.00 38.83 117 GLY A O 1
ATOM 743 N N . GLU A 1 100 ? 26.853 117.127 62.778 1.00 41.91 118 GLU A N 1
ATOM 744 C CA . GLU A 1 100 ? 27.667 116.646 61.662 1.00 44.63 118 GLU A CA 1
ATOM 745 C C . GLU A 1 100 ? 27.034 115.450 60.950 1.00 43.44 118 GLU A C 1
ATOM 746 O O . GLU A 1 100 ? 27.582 114.995 59.941 1.00 45.61 118 GLU A O 1
ATOM 752 N N . GLY A 1 101 ? 25.910 114.927 61.453 1.00 41.40 119 GLY A N 1
ATOM 753 C CA . GLY 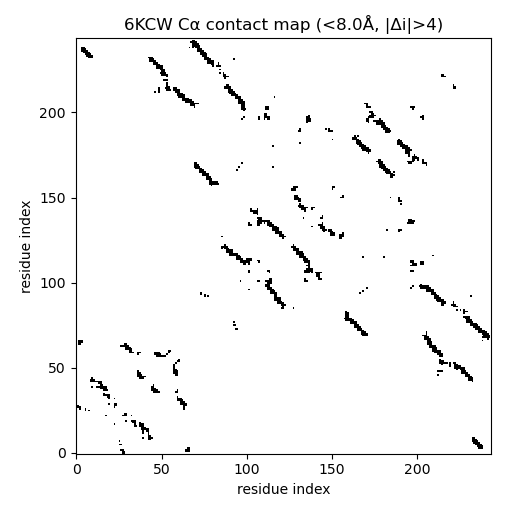A 1 101 ? 25.213 113.809 60.829 1.00 42.55 119 GLY A CA 1
ATOM 754 C C . GLY A 1 101 ? 26.029 112.538 60.664 1.00 43.58 119 GLY A C 1
ATOM 755 O O . GLY A 1 101 ? 26.137 112.006 59.557 1.00 45.70 119 GLY A O 1
ATOM 756 N N . ASN A 1 102 ? 26.590 112.029 61.758 1.00 42.98 120 ASN A N 1
ATOM 757 C CA . ASN A 1 102 ? 27.513 110.906 61.668 1.00 39.21 120 ASN A CA 1
ATOM 758 C C . ASN A 1 102 ? 26.867 109.683 61.028 1.00 43.53 120 ASN A C 1
ATOM 759 O O . ASN A 1 102 ? 25.740 109.296 61.369 1.00 38.73 120 ASN A O 1
ATOM 764 N N . THR A 1 103 ? 27.578 109.138 60.042 1.00 44.97 121 THR A N 1
ATOM 765 C CA . THR A 1 103 ? 27.259 107.925 59.293 1.00 47.86 121 THR A CA 1
ATOM 766 C C . THR A 1 103 ? 28.586 107.302 58.867 1.00 48.30 121 THR A C 1
ATOM 767 O O . THR A 1 103 ? 29.664 107.779 59.237 1.00 50.11 121 THR A O 1
ATOM 771 N N . GLY A 1 104 ? 28.515 106.267 58.032 1.00 50.98 122 GLY A N 1
ATOM 772 C CA . GLY A 1 104 ? 29.751 105.675 57.537 1.00 52.91 122 GLY A CA 1
ATOM 773 C C . GLY A 1 104 ? 30.464 104.926 58.645 1.00 52.60 122 GLY A C 1
ATOM 774 O O . GLY A 1 104 ? 29.852 104.326 59.532 1.00 52.46 122 GLY A O 1
ATOM 775 N N . GLY A 1 105 ? 31.776 104.952 58.613 1.00 51.97 123 GLY A N 1
ATOM 776 C CA . GLY A 1 105 ? 32.456 104.340 59.732 1.00 52.12 123 GLY A CA 1
ATOM 777 C C . GLY A 1 105 ? 32.743 105.358 60.810 1.00 48.08 123 GLY A C 1
ATOM 778 O O . GLY A 1 105 ? 33.653 105.174 61.614 1.00 43.89 123 GLY A O 1
ATOM 779 N N . ASP A 1 106 ? 31.975 106.447 60.839 1.00 50.62 124 ASP A N 1
ATOM 780 C CA . ASP A 1 106 ? 32.299 107.577 61.703 1.00 50.17 124 ASP A CA 1
ATOM 781 C C . ASP A 1 106 ? 31.316 107.632 62.865 1.00 47.66 124 ASP A C 1
ATOM 782 O O . ASP A 1 106 ? 30.248 108.246 62.749 1.00 40.46 124 ASP A O 1
ATOM 787 N N . PRO A 1 107 ? 31.649 107.047 64.015 1.00 44.31 125 PRO A N 1
ATOM 788 C CA . PRO A 1 107 ? 30.695 106.990 65.122 1.00 39.27 125 PRO A CA 1
ATOM 789 C C . PRO A 1 107 ? 30.485 108.356 65.758 1.00 38.92 125 PRO A C 1
ATOM 790 O O . PRO A 1 107 ? 31.306 109.271 65.649 1.00 38.20 125 PRO A O 1
ATOM 794 N N . GLY A 1 108 ? 29.343 108.483 66.432 1.00 42.63 126 GLY A N 1
ATOM 795 C CA . GLY A 1 108 ? 29.012 109.695 67.158 1.00 42.91 126 GLY A CA 1
ATOM 796 C C . GLY A 1 108 ? 29.860 109.947 68.394 1.00 38.88 126 GLY A C 1
ATOM 797 O O . GLY A 1 108 ? 29.552 110.853 69.170 1.00 40.59 126 GLY A O 1
ATOM 798 N N . TRP A 1 109 ? 30.942 109.177 68.574 1.00 40.36 127 TRP A N 1
ATOM 799 C CA . TRP A 1 109 ? 31.743 109.273 69.795 1.00 38.94 127 TRP A CA 1
ATOM 800 C C . TRP A 1 109 ? 32.355 110.655 69.990 1.00 38.20 127 TRP A C 1
ATOM 801 O O . TRP A 1 109 ? 32.620 111.052 71.133 1.00 40.17 127 TRP A O 1
ATOM 812 N N . ASP A 1 110 ? 32.601 111.400 68.910 1.00 36.10 128 ASP A N 1
ATOM 813 C CA . ASP A 1 110 ? 33.212 112.714 69.069 1.00 34.85 128 ASP A CA 1
ATOM 814 C C . ASP A 1 110 ? 32.217 113.765 69.526 1.00 35.61 128 ASP A C 1
ATOM 815 O O . ASP A 1 110 ? 32.582 114.939 69.622 1.00 35.88 128 ASP A O 1
ATOM 820 N N . GLY A 1 111 ? 30.974 113.366 69.801 1.00 39.27 129 GLY A N 1
ATOM 821 C CA . GLY A 1 111 ? 29.991 114.251 70.396 1.00 33.88 129 GLY A CA 1
ATOM 822 C C . GLY A 1 111 ? 29.477 115.349 69.494 1.00 40.85 129 GLY A C 1
ATOM 823 O O . GLY A 1 111 ? 28.842 116.291 69.989 1.00 44.08 129 GLY A O 1
ATOM 824 N N . ASN A 1 112 ? 29.703 115.239 68.180 1.00 36.86 130 ASN A N 1
ATOM 825 C CA . ASN A 1 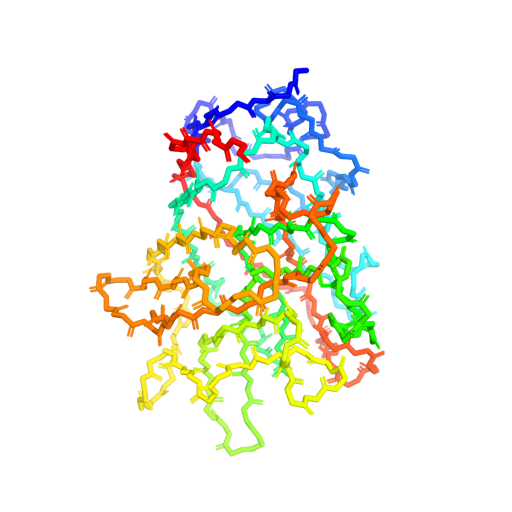112 ? 29.415 116.295 67.218 1.00 37.03 130 ASN A CA 1
ATOM 826 C C . ASN A 1 112 ? 28.292 115.951 66.245 1.00 38.54 130 ASN A C 1
ATOM 827 O O . ASN A 1 112 ? 28.008 116.756 65.352 1.00 38.35 130 ASN A O 1
ATOM 832 N N . GLY A 1 113 ? 27.672 114.784 66.352 1.00 38.01 131 GLY A N 1
ATOM 833 C CA . GLY A 1 113 ? 26.535 114.504 65.492 1.00 40.09 131 GLY A CA 1
ATOM 834 C C . GLY A 1 113 ? 26.169 113.040 65.476 1.00 39.84 131 GLY A C 1
ATOM 835 O O . GLY A 1 113 ? 26.859 112.186 66.033 1.00 41.24 131 GLY A O 1
ATOM 836 N N . GLY A 1 114 ? 25.042 112.764 64.823 1.00 40.46 132 GLY A N 1
ATOM 837 C CA . GLY A 1 114 ? 24.585 111.405 64.594 1.00 41.04 132 GLY A CA 1
ATOM 838 C C . GLY A 1 114 ? 23.485 111.412 63.558 1.00 35.99 132 GLY A C 1
ATOM 839 O O . GLY A 1 114 ? 23.165 112.452 62.979 1.00 36.11 132 GLY A O 1
ATOM 840 N N . THR A 1 115 ? 22.916 110.228 63.313 1.00 38.06 133 THR A N 1
ATOM 841 C CA . THR A 1 115 ? 21.749 110.091 62.441 1.00 38.68 133 THR A CA 1
ATOM 842 C C . THR A 1 115 ? 20.762 109.081 63.008 1.00 38.24 133 THR A C 1
ATOM 843 O O . THR A 1 115 ? 21.135 108.141 63.716 1.00 35.88 133 THR A O 1
ATOM 847 N N . LEU A 1 116 ? 19.488 109.281 62.658 1.00 38.66 134 LEU A N 1
ATOM 848 C CA . LEU A 1 116 ? 18.419 108.318 62.882 1.00 33.56 134 LEU A CA 1
ATOM 849 C C . LEU A 1 116 ? 17.980 107.885 61.483 1.00 37.39 134 LEU A C 1
ATOM 850 O O . LEU A 1 116 ? 17.286 108.631 60.790 1.00 35.74 134 LEU A O 1
ATOM 855 N N . ARG A 1 117 ? 18.415 106.702 61.051 1.00 35.65 135 ARG A N 1
ATOM 856 C CA . ARG A 1 117 ? 17.959 106.109 59.796 1.00 36.07 135 ARG A CA 1
ATOM 857 C C . ARG A 1 117 ? 17.452 104.699 60.069 1.00 37.66 135 ARG A C 1
ATOM 858 O O . ARG A 1 117 ? 17.476 104.212 61.206 1.00 36.14 135 ARG A O 1
ATOM 866 N N . MET A 1 118 ? 16.986 104.040 59.006 1.00 39.78 136 MET A N 1
ATOM 867 C CA . MET A 1 118 ? 16.414 102.706 59.108 1.00 39.76 136 MET A CA 1
ATOM 868 C C . MET A 1 118 ? 16.970 101.831 57.996 1.00 38.05 136 MET A C 1
ATOM 869 O O . MET A 1 118 ? 17.260 102.310 56.894 1.00 37.51 136 MET A O 1
ATOM 874 N N . MET A 1 119 ? 17.112 100.540 58.296 1.00 35.98 137 MET A N 1
ATOM 875 C CA . MET A 1 119 ? 17.618 99.571 57.338 1.00 40.02 137 MET A CA 1
ATOM 876 C C . MET A 1 119 ? 16.665 98.392 57.227 1.00 41.37 137 MET A C 1
ATOM 877 O O . MET A 1 119 ? 15.860 98.129 58.122 1.00 40.86 137 MET A O 1
ATOM 882 N N . TRP A 1 120 ? 16.765 97.681 56.107 1.00 40.55 138 TRP A N 1
ATOM 883 C CA . TRP A 1 120 ? 16.367 96.285 56.071 1.00 41.42 138 TRP A CA 1
ATOM 884 C C . TRP A 1 120 ? 17.636 95.439 56.149 1.00 43.87 138 TRP A C 1
ATOM 885 O O . TRP A 1 120 ? 18.743 95.922 55.890 1.00 42.15 138 TRP A O 1
ATOM 896 N N . TYR A 1 121 ? 17.480 94.185 56.570 1.00 45.74 139 TYR A N 1
ATOM 897 C CA . TYR A 1 121 ? 18.646 93.385 56.922 1.00 48.28 139 TYR A CA 1
ATOM 898 C C . TYR A 1 121 ? 18.291 91.906 56.850 1.00 51.31 139 TYR A C 1
ATOM 899 O O . TYR A 1 121 ? 17.198 91.508 57.267 1.00 44.87 139 TYR A O 1
ATOM 908 N N . GLN A 1 122 ? 19.226 91.099 56.333 1.00 49.52 140 GLN A N 1
ATOM 909 C CA . GLN A 1 122 ? 19.051 89.654 56.239 1.00 49.56 140 GLN A CA 1
ATOM 910 C C . GLN A 1 122 ? 20.146 88.940 57.019 1.00 55.01 140 GLN A C 1
ATOM 911 O O . GLN A 1 122 ? 21.344 89.192 56.812 1.00 56.73 140 GLN A O 1
ATOM 917 N N . THR A 1 123 ? 19.726 88.049 57.913 1.00 54.96 141 THR A N 1
ATOM 918 C CA . THR A 1 123 ? 20.647 87.287 58.740 1.00 55.39 141 THR A CA 1
ATOM 919 C C . THR A 1 123 ? 21.216 86.118 57.957 1.00 52.49 141 THR A C 1
ATOM 920 O O . THR A 1 123 ? 20.582 85.602 57.036 1.00 53.30 141 THR A O 1
ATOM 924 N N . ASP A 1 124 ? 22.409 85.673 58.364 1.00 57.56 142 ASP A N 1
ATOM 925 C CA . ASP A 1 124 ? 22.940 84.431 57.817 1.00 58.48 142 ASP A CA 1
ATOM 926 C C . ASP A 1 124 ? 21.898 83.311 57.908 1.00 60.04 142 ASP A C 1
ATOM 927 O O . ASP A 1 124 ? 21.817 82.456 57.014 1.00 63.38 142 ASP A O 1
ATOM 932 N N . ALA A 1 125 ? 21.032 83.356 58.927 1.00 60.58 143 ALA A N 1
ATOM 933 C CA . ALA A 1 125 ? 19.994 82.355 59.169 1.00 58.57 143 ALA A CA 1
ATOM 934 C C . ALA A 1 125 ? 18.737 82.532 58.319 1.00 60.60 143 ALA A C 1
ATOM 935 O O . ALA A 1 125 ? 17.823 81.701 58.425 1.00 59.39 143 ALA A O 1
ATOM 937 N N . GLY A 1 126 ? 18.643 83.584 57.501 1.00 59.68 144 GLY A N 1
ATOM 938 C CA . GLY A 1 126 ? 17.547 83.713 56.553 1.00 57.08 144 GLY A CA 1
ATOM 939 C C . GLY A 1 126 ? 16.414 84.647 56.943 1.00 56.98 144 GLY A C 1
ATOM 940 O O . GLY A 1 126 ? 15.478 84.820 56.148 1.00 52.90 144 GLY A O 1
ATOM 941 N N . ARG A 1 127 ? 16.465 85.258 58.126 1.00 54.10 145 ARG A N 1
ATOM 942 C CA . ARG A 1 127 ? 15.439 86.209 58.535 1.00 52.73 145 ARG A CA 1
ATOM 943 C C . ARG A 1 127 ? 15.717 87.578 57.920 1.00 48.47 145 ARG A C 1
ATOM 944 O O . ARG A 1 127 ? 16.873 87.975 57.755 1.00 51.27 145 ARG A O 1
ATOM 952 N N . VAL A 1 128 ? 14.650 88.295 57.571 1.00 48.17 146 VAL A N 1
ATOM 953 C CA . VAL A 1 128 ? 14.743 89.604 56.927 1.00 49.15 146 VAL A CA 1
ATOM 954 C C . VAL A 1 128 ? 13.794 90.561 57.637 1.00 46.85 146 VAL A C 1
ATOM 955 O O . VAL A 1 128 ? 12.590 90.297 57.713 1.00 44.69 146 VAL A O 1
ATOM 959 N N . PHE A 1 129 ? 14.320 91.689 58.116 1.00 44.51 147 PHE A N 1
ATOM 960 C CA . PHE A 1 129 ? 13.511 92.596 58.920 1.00 46.22 147 PHE A CA 1
ATOM 961 C C . PHE A 1 129 ? 13.917 94.044 58.671 1.00 43.29 147 PHE A C 1
ATOM 962 O O . PHE A 1 129 ? 14.877 94.335 57.959 1.00 40.80 147 PHE A O 1
ATOM 970 N N . PHE A 1 130 ? 13.140 94.950 59.259 1.00 44.53 148 PHE A N 1
ATOM 971 C CA . PHE A 1 130 ? 13.553 96.326 59.475 1.00 41.95 148 PHE A CA 1
ATOM 972 C C . PHE A 1 130 ? 14.383 96.405 60.757 1.00 41.46 148 PHE A C 1
ATOM 973 O O . PHE A 1 130 ? 14.303 95.539 61.630 1.00 39.35 148 PHE A O 1
ATOM 981 N N . GLN A 1 131 ? 15.213 97.446 60.857 1.00 41.53 149 GLN A N 1
ATOM 982 C CA . GLN A 1 131 ? 16.000 97.615 62.070 1.00 39.98 149 GLN A CA 1
ATOM 983 C C . GLN A 1 131 ? 16.411 99.069 62.161 1.00 39.62 149 GLN A C 1
ATOM 984 O O . GLN A 1 131 ? 16.796 99.657 61.141 1.00 41.80 149 GLN A O 1
ATOM 990 N N . PRO A 1 132 ? 16.331 99.686 63.332 1.00 38.56 150 PRO A N 1
ATOM 991 C CA . PRO A 1 132 ? 16.944 101.003 63.505 1.00 38.82 150 PRO A CA 1
ATOM 992 C C . PRO A 1 132 ? 18.422 100.936 63.157 1.00 39.47 150 PRO A C 1
ATOM 993 O O . PRO A 1 132 ? 19.051 99.876 63.191 1.00 40.53 150 PRO A O 1
ATOM 997 N N . TYR A 1 133 ? 18.978 102.096 62.819 1.00 37.50 151 TYR A N 1
ATOM 998 C CA . TYR A 1 133 ? 20.391 102.193 62.455 1.00 37.78 151 TYR A CA 1
ATOM 999 C C . TYR A 1 133 ? 20.852 103.593 62.865 1.00 36.55 151 TYR A C 1
ATOM 1000 O O . TYR A 1 133 ? 20.819 104.529 62.066 1.00 39.33 151 TYR A O 1
ATOM 1009 N N . ILE A 1 134 ? 21.267 103.722 64.119 1.00 37.86 152 ILE A N 1
ATOM 1010 C CA . ILE A 1 134 ? 21.452 105.020 64.754 1.00 37.18 152 ILE A CA 1
ATOM 1011 C C . ILE A 1 134 ? 22.934 105.222 65.054 1.00 38.80 152 ILE A C 1
ATOM 1012 O O . ILE A 1 134 ? 23.562 104.393 65.722 1.00 35.28 152 ILE A O 1
ATOM 1017 N N . TYR A 1 135 ? 23.500 106.304 64.530 1.00 39.29 153 TYR A N 1
ATOM 1018 C CA . TYR A 1 135 ? 24.753 106.828 65.049 1.00 41.69 153 TYR A CA 1
ATOM 1019 C C . TYR A 1 135 ? 24.380 107.850 66.111 1.00 40.21 153 TYR A C 1
ATOM 1020 O O . TYR A 1 135 ? 23.462 108.652 65.907 1.00 36.24 153 TYR A O 1
ATOM 1029 N N . HIS A 1 136 ? 25.048 107.780 67.259 1.00 39.70 154 HIS A N 1
ATOM 1030 C CA . HIS A 1 136 ? 24.811 108.713 68.352 1.00 36.44 154 HIS A CA 1
ATOM 1031 C C . HIS A 1 136 ? 26.027 108.698 69.275 1.00 41.41 154 HIS A C 1
ATOM 1032 O O . HIS A 1 136 ? 27.001 107.968 69.053 1.00 39.40 154 HIS A O 1
ATOM 1039 N N . LYS A 1 137 ? 25.952 109.521 70.324 1.00 37.57 155 LYS A N 1
ATOM 1040 C CA . LYS A 1 137 ? 27.114 109.767 71.163 1.00 37.61 155 LYS A CA 1
ATOM 1041 C C . LYS A 1 137 ? 27.596 108.499 71.846 1.00 38.44 155 LYS A C 1
ATOM 1042 O O . LYS A 1 137 ? 28.793 108.361 72.131 1.00 43.09 155 LYS A O 1
ATOM 1048 N N . ASP A 1 138 ? 26.692 107.557 72.103 1.00 36.08 156 ASP A N 1
ATOM 1049 C CA . ASP A 1 138 ? 27.011 106.402 72.933 1.00 39.42 156 ASP A CA 1
ATOM 1050 C C . ASP A 1 138 ? 26.826 105.083 72.192 1.00 42.35 156 ASP A C 1
ATOM 1051 O O . ASP A 1 138 ? 26.694 104.037 72.839 1.00 41.48 156 ASP A O 1
ATOM 1056 N N . GLN A 1 139 ? 26.813 105.104 70.856 1.00 36.37 157 GLN A N 1
ATOM 1057 C CA . GLN A 1 139 ? 26.711 103.859 70.113 1.00 36.71 157 GLN A CA 1
ATOM 1058 C C . GLN A 1 139 ? 27.826 102.909 70.546 1.00 40.13 157 GLN A C 1
ATOM 1059 O O . GLN A 1 139 ? 28.952 103.350 70.825 1.00 40.65 157 GLN A O 1
ATOM 1065 N N . PRO A 1 140 ? 27.551 101.628 70.648 1.00 39.41 158 PRO A N 1
ATOM 1066 C CA . PRO A 1 140 ? 28.555 100.691 71.158 1.00 42.17 158 PRO A CA 1
ATOM 1067 C C . PRO A 1 140 ? 29.612 100.333 70.136 1.00 42.57 158 PRO A C 1
ATOM 1068 O O . PRO A 1 140 ? 30.728 99.973 70.499 1.00 45.50 158 PRO A O 1
ATOM 1072 N N . GLY A 1 141 ? 29.258 100.389 68.854 1.00 50.31 159 GLY A N 1
ATOM 1073 C CA . GLY A 1 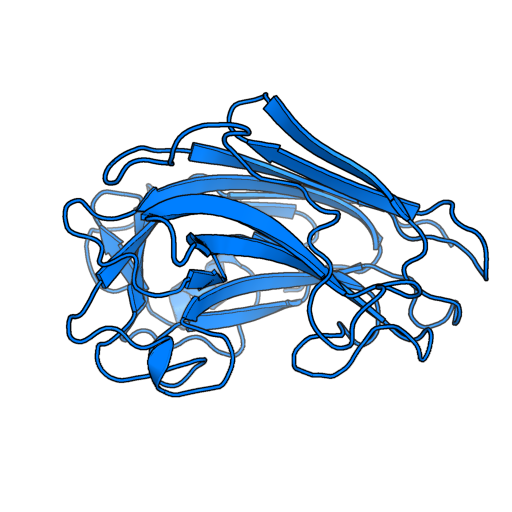141 ? 30.159 100.041 67.784 1.00 42.75 159 GLY A CA 1
ATOM 1074 C C . GLY A 1 141 ? 30.498 101.244 66.921 1.00 46.42 159 GLY A C 1
ATOM 1075 O O . GLY A 1 141 ? 29.953 102.335 67.065 1.00 48.94 159 GLY A O 1
ATOM 1076 N N . GLN A 1 142 ? 31.428 101.012 66.001 1.00 45.02 160 GLN A N 1
ATOM 1077 C CA . GLN A 1 142 ? 31.866 102.083 65.124 1.00 45.43 160 GLN A CA 1
ATOM 1078 C C . GLN A 1 142 ? 30.832 102.367 64.048 1.00 43.30 160 GLN A C 1
ATOM 1079 O O . GLN A 1 142 ? 30.755 103.493 63.543 1.00 41.07 160 GLN A O 1
ATOM 1085 N N . TYR A 1 143 ? 30.020 101.370 63.707 1.00 47.47 161 TYR A N 1
ATOM 1086 C CA . TYR A 1 143 ? 28.946 101.509 62.739 1.00 46.72 161 TYR A CA 1
ATOM 1087 C C . TYR A 1 143 ? 27.613 101.639 63.475 1.00 40.83 161 TYR A C 1
ATOM 1088 O O . TYR A 1 143 ? 27.564 101.843 64.686 1.00 40.47 161 TYR A O 1
ATOM 1097 N N . GLY A 1 144 ? 26.517 101.502 62.740 1.00 41.51 162 GLY A N 1
ATOM 1098 C CA . GLY A 1 144 ? 25.238 101.950 63.257 1.00 39.44 162 GLY A CA 1
ATOM 1099 C C . GLY A 1 144 ? 24.738 101.087 64.404 1.00 39.62 162 GLY A C 1
ATOM 1100 O O . GLY A 1 144 ? 24.788 99.854 64.365 1.00 40.41 162 GLY A O 1
ATOM 1101 N N . ASP A 1 145 ? 24.206 101.756 65.417 1.00 37.13 163 ASP A N 1
ATOM 1102 C CA . ASP A 1 145 ? 23.604 101.100 66.563 1.00 38.27 163 ASP A CA 1
ATOM 1103 C C . ASP A 1 145 ? 22.176 100.716 66.193 1.00 41.84 163 ASP A C 1
ATOM 1104 O O . ASP A 1 145 ? 21.387 101.578 65.789 1.00 42.96 163 ASP A O 1
ATOM 1109 N N . THR A 1 146 ? 21.851 99.424 66.284 1.00 41.19 164 THR A N 1
ATOM 1110 C CA . THR A 1 146 ? 20.479 98.980 66.066 1.00 42.48 164 THR A CA 1
ATOM 1111 C C . THR A 1 146 ? 19.662 98.939 67.341 1.00 41.94 164 THR A C 1
ATOM 1112 O O . THR A 1 146 ? 18.446 98.719 67.263 1.00 42.11 164 THR A O 1
ATOM 1116 N N . PHE A 1 147 ? 20.304 99.113 68.499 1.00 42.06 165 PHE A N 1
ATOM 1117 C CA . PHE A 1 147 ? 19.691 98.918 69.811 1.00 40.45 165 PHE A CA 1
ATOM 1118 C C . PHE A 1 147 ? 19.109 97.523 69.964 1.00 42.09 165 PHE A C 1
ATOM 1119 O O . PHE A 1 147 ? 18.225 97.299 70.795 1.00 41.27 165 PHE A O 1
ATOM 1127 N N . GLY A 1 148 ? 19.617 96.573 69.183 1.00 41.25 166 GLY A N 1
ATOM 1128 C CA . GLY A 1 148 ? 19.085 95.230 69.191 1.00 40.44 166 GLY A CA 1
ATOM 1129 C C . GLY A 1 148 ? 17.664 95.081 68.692 1.00 39.96 166 GLY A C 1
ATOM 1130 O O . GLY A 1 148 ? 17.047 94.049 68.954 1.00 42.05 166 GLY A O 1
ATOM 1131 N N .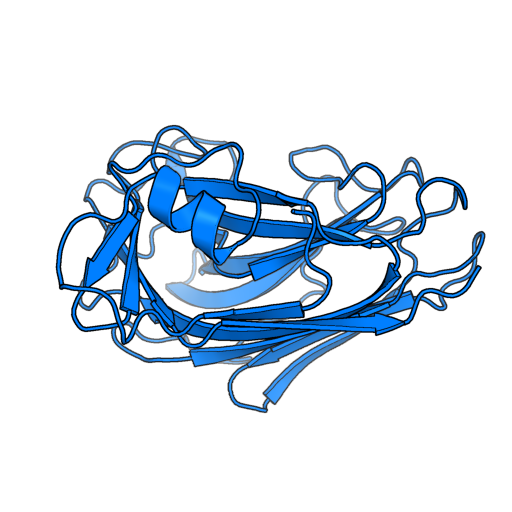 LYS A 1 149 ? 17.122 96.062 67.967 1.00 40.83 167 LYS A N 1
ATOM 1132 C CA . LYS A 1 149 ? 15.690 96.074 67.661 1.00 45.36 167 LYS A CA 1
ATOM 1133 C C . LYS A 1 149 ? 15.415 95.658 66.218 1.00 42.85 167 LYS A C 1
ATOM 1134 O O . LYS A 1 149 ? 16.214 95.907 65.310 1.00 39.94 167 LYS A O 1
ATOM 1140 N N . SER A 1 150 ? 14.261 95.027 66.009 1.00 44.88 168 SER A N 1
ATOM 1141 C CA . SER A 1 150 ? 13.885 94.621 64.663 1.00 42.96 168 SER A CA 1
ATOM 1142 C C . SER A 1 150 ? 12.373 94.582 64.526 1.00 40.16 168 SER A C 1
ATOM 1143 O O . SER A 1 150 ? 11.645 94.398 65.503 1.00 42.84 168 SER A O 1
ATOM 1146 N N . TYR A 1 151 ? 11.913 94.779 63.297 1.00 39.33 169 TYR A N 1
ATOM 1147 C CA . TYR A 1 151 ? 10.513 94.620 62.952 1.00 39.59 169 TYR A CA 1
ATOM 1148 C C . TYR A 1 151 ? 10.405 93.766 61.691 1.00 44.99 169 TYR A C 1
ATOM 1149 O O . TYR A 1 151 ? 10.981 94.105 60.645 1.00 40.86 169 TYR A O 1
ATOM 1158 N N . PRO A 1 152 ? 9.662 92.653 61.788 1.00 45.77 170 PRO A N 1
ATOM 1159 C CA . PRO A 1 152 ? 8.968 92.260 63.022 1.00 45.21 170 PRO A CA 1
ATOM 1160 C C . PRO A 1 152 ? 9.923 91.663 64.057 1.00 47.72 170 PRO A C 1
ATOM 1161 O O . PRO A 1 152 ? 11.069 91.337 63.693 1.00 44.15 170 PRO A O 1
ATOM 1165 N N . SER A 1 153 ? 9.482 91.558 65.321 1.00 44.31 171 SER A N 1
ATOM 1166 C CA . SER A 1 153 ? 10.363 91.016 66.358 1.00 46.11 171 SER A CA 1
ATOM 1167 C C . SER A 1 153 ? 10.661 89.542 66.111 1.00 47.94 171 SER A C 1
ATOM 1168 O O . SER A 1 153 ? 11.757 89.074 66.430 1.00 53.30 171 SER A O 1
ATOM 1171 N N . SER A 1 154 ? 9.723 88.805 65.520 1.00 50.60 172 SER A N 1
ATOM 1172 C CA . SER A 1 154 ? 9.975 87.450 65.048 1.00 52.86 172 SER A CA 1
ATOM 1173 C C . SER A 1 154 ? 9.453 87.319 63.620 1.00 51.59 172 SER A C 1
ATOM 1174 O O . SER A 1 154 ? 8.583 88.078 63.188 1.00 52.81 172 SER A O 1
ATOM 1177 N N . GLY A 1 155 ? 10.003 86.355 62.877 1.00 53.86 173 GLY A N 1
ATOM 1178 C CA . GLY A 1 155 ? 9.662 86.211 61.473 1.00 51.23 173 GLY A CA 1
ATOM 1179 C C . GLY A 1 155 ? 10.325 87.276 60.615 1.00 50.93 173 GLY A C 1
ATOM 1180 O O . GLY A 1 155 ? 11.137 88.076 61.081 1.00 47.71 173 GLY A O 1
ATOM 1181 N N . SER A 1 156 ? 9.954 87.286 59.335 1.00 48.74 174 SER A N 1
ATOM 1182 C CA . SER A 1 156 ? 10.510 88.214 58.364 1.00 45.66 174 SER A CA 1
ATOM 1183 C C . SER A 1 156 ? 9.441 89.173 57.846 1.00 49.67 174 SER A C 1
ATOM 1184 O O . SER A 1 156 ? 8.238 88.921 57.965 1.00 48.94 174 SER A O 1
ATOM 1187 N N . ILE A 1 157 ? 9.896 90.298 57.286 1.00 48.74 175 ILE A N 1
ATOM 1188 C CA . ILE A 1 157 ? 9.034 91.185 56.503 1.00 47.45 175 ILE A CA 1
ATOM 1189 C C . ILE A 1 157 ? 8.796 90.503 55.165 1.00 45.25 175 ILE A C 1
ATOM 1190 O O . ILE A 1 157 ? 9.488 89.534 54.837 1.00 50.70 175 ILE A O 1
ATOM 1195 N N . THR A 1 158 ? 7.835 91.001 54.377 1.00 44.03 176 THR A N 1
ATOM 1196 C CA . THR A 1 158 ? 7.463 90.377 53.111 1.00 47.42 176 THR A CA 1
ATOM 1197 C C . THR A 1 158 ? 7.546 91.374 51.959 1.00 46.03 176 THR A C 1
ATOM 1198 O O . THR A 1 158 ? 7.333 92.576 52.137 1.00 45.68 176 THR A O 1
ATOM 1202 N N . LYS A 1 159 ? 7.839 90.860 50.767 1.00 47.34 177 LYS A N 1
ATOM 1203 C CA . LYS A 1 159 ? 7.899 91.712 49.589 1.00 46.04 177 LYS A CA 1
ATOM 1204 C C . LYS A 1 159 ? 6.494 92.079 49.126 1.00 51.21 177 LYS A C 1
ATOM 1205 O O . LYS A 1 159 ? 5.510 91.378 49.395 1.00 53.12 177 LYS A O 1
ATOM 1211 N N . GLY A 1 160 ? 6.400 93.200 48.421 1.00 50.12 178 GLY A N 1
ATOM 1212 C CA . GLY A 1 160 ? 5.098 93.625 47.948 1.00 48.51 178 GLY A CA 1
ATOM 1213 C C . GLY A 1 160 ? 4.143 94.080 49.026 1.00 44.86 178 GLY A C 1
ATOM 1214 O O . GLY A 1 160 ? 2.951 94.214 48.760 1.00 51.85 178 GLY A O 1
ATOM 1215 N N . THR A 1 161 ? 4.633 94.348 50.233 1.00 48.81 179 THR A N 1
ATOM 1216 C CA . THR A 1 161 ? 3.797 94.709 51.376 1.00 46.47 179 THR A CA 1
ATOM 1217 C C . THR A 1 161 ? 4.091 96.141 51.796 1.00 45.78 179 THR A C 1
ATOM 1218 O O . THR A 1 161 ? 5.256 96.496 52.009 1.00 46.18 179 THR A O 1
ATOM 1222 N N . THR A 1 162 ? 3.052 96.962 51.930 1.00 42.77 180 THR A N 1
ATOM 1223 C CA . THR A 1 162 ? 3.262 98.343 52.344 1.00 41.77 180 THR A CA 1
ATOM 1224 C C . THR A 1 162 ? 3.399 98.435 53.856 1.00 45.29 180 THR A C 1
ATOM 1225 O O . THR A 1 162 ? 2.565 97.909 54.605 1.00 40.55 180 THR A O 1
ATOM 1229 N N . TYR A 1 163 ? 4.448 99.129 54.298 1.00 45.58 181 TYR A N 1
ATOM 1230 C CA . TYR A 1 163 ? 4.715 99.363 55.710 1.00 42.35 181 TYR A CA 1
ATOM 1231 C C . TYR A 1 163 ? 4.709 100.862 55.972 1.00 41.97 181 TYR A C 1
ATOM 1232 O O . TYR A 1 163 ? 5.457 101.608 55.328 1.00 38.41 181 TYR A O 1
ATOM 1241 N N . HIS A 1 164 ? 3.848 101.305 56.891 1.00 40.88 182 HIS A N 1
ATOM 1242 C CA . HIS A 1 164 ? 3.889 102.697 57.316 1.00 41.49 182 HIS A CA 1
ATOM 1243 C C . HIS A 1 164 ? 4.935 102.879 58.403 1.00 40.56 182 HIS A C 1
ATOM 1244 O O . HIS A 1 164 ? 4.980 102.106 59.367 1.00 38.59 182 HIS A O 1
ATOM 1251 N N . VAL A 1 165 ? 5.758 103.917 58.249 1.00 42.16 183 VAL A N 1
ATOM 1252 C CA . VAL A 1 165 ? 6.855 104.228 59.157 1.00 36.02 183 VAL A CA 1
ATOM 1253 C C . VAL A 1 165 ? 6.611 105.610 59.749 1.00 38.31 183 VAL A C 1
ATOM 1254 O O . VAL A 1 165 ? 6.392 106.579 59.005 1.00 38.36 183 VAL A O 1
ATOM 1258 N N . HIS A 1 166 ? 6.627 105.692 61.080 1.00 34.36 184 HIS A N 1
ATOM 1259 C CA . HIS A 1 166 ? 6.688 106.949 61.818 1.00 34.55 184 HIS A CA 1
ATOM 1260 C C . HIS A 1 166 ? 8.047 107.060 62.516 1.00 38.96 184 HIS A C 1
ATOM 1261 O O . HIS A 1 166 ? 8.497 106.111 63.174 1.00 36.16 184 HIS A O 1
ATOM 1268 N N . VAL A 1 167 ? 8.704 108.210 62.363 1.00 35.79 185 VAL A N 1
ATOM 1269 C CA . VAL A 1 167 ? 9.978 108.489 63.016 1.00 36.92 185 VAL A CA 1
ATOM 1270 C C . VAL A 1 167 ? 9.826 109.765 63.833 1.00 37.72 185 VAL A C 1
ATOM 1271 O O . VAL A 1 167 ? 9.218 110.734 63.370 1.00 38.53 185 VAL A O 1
ATOM 1275 N N . TYR A 1 168 ? 10.355 109.751 65.054 1.00 37.75 186 TYR A N 1
ATOM 1276 C CA . TYR A 1 168 ? 10.352 110.902 65.948 1.00 38.28 186 TYR A CA 1
ATOM 1277 C C . TYR A 1 168 ? 11.738 111.041 66.551 1.00 39.06 186 TYR A C 1
ATOM 1278 O O . TYR A 1 168 ? 12.315 110.049 67.013 1.00 39.65 186 TYR A O 1
ATOM 1287 N N . ILE A 1 169 ? 12.262 112.265 66.564 1.00 42.41 187 ILE A N 1
ATOM 1288 C CA . ILE A 1 169 ? 13.614 112.539 67.045 1.00 38.77 187 ILE A CA 1
ATOM 1289 C C . ILE A 1 169 ? 13.587 113.806 67.890 1.00 39.97 187 ILE A C 1
ATOM 1290 O O . ILE A 1 169 ? 12.857 114.757 67.592 1.00 42.46 187 ILE A O 1
ATOM 1295 N N . LYS A 1 170 ? 14.368 113.804 68.964 1.00 44.23 188 LYS A N 1
ATOM 1296 C CA . LYS A 1 170 ? 14.478 114.951 69.855 1.00 41.39 188 LYS A CA 1
ATOM 1297 C C . LYS A 1 170 ? 15.941 115.132 70.225 1.00 39.95 188 LYS A C 1
ATOM 1298 O O . LYS A 1 170 ? 16.596 114.174 70.648 1.00 40.52 188 LYS A O 1
ATOM 1304 N N . SER A 1 171 ? 16.452 116.350 70.047 1.00 38.67 189 SER A N 1
ATOM 1305 C CA . SER A 1 171 ? 17.806 116.675 70.476 1.00 36.89 189 SER A CA 1
ATOM 1306 C C . SER A 1 171 ? 17.986 116.448 71.975 1.00 39.17 189 SER A C 1
ATOM 1307 O O . SER A 1 171 ? 17.049 116.593 72.770 1.00 36.62 189 SER A O 1
ATOM 1310 N N . ASN A 1 172 ? 19.216 116.102 72.360 1.00 39.36 190 ASN A N 1
ATOM 1311 C CA . ASN A 1 172 ? 19.591 116.128 73.762 1.00 37.24 190 ASN A CA 1
ATOM 1312 C C . ASN A 1 172 ? 20.176 117.505 74.059 1.00 37.92 190 ASN A C 1
ATOM 1313 O O . ASN A 1 172 ? 20.271 118.360 73.176 1.00 36.44 190 ASN A O 1
ATOM 1318 N N . THR A 1 173 ? 20.513 117.752 75.322 1.00 36.53 191 THR A N 1
ATOM 1319 C CA . THR A 1 173 ? 21.184 118.978 75.733 1.00 38.05 191 THR A CA 1
ATOM 1320 C C . THR A 1 173 ? 22.477 118.620 76.454 1.00 38.07 191 THR A C 1
ATOM 1321 O O . THR A 1 173 ? 22.502 117.682 77.256 1.00 40.81 191 THR A O 1
ATOM 1325 N N . GLY A 1 174 ? 23.542 119.372 76.176 1.00 36.98 192 GLY A N 1
ATOM 1326 C CA . GLY A 1 174 ? 24.807 119.165 76.870 1.00 36.92 192 GLY A CA 1
ATOM 1327 C C . GLY A 1 174 ? 25.255 117.717 76.839 1.00 37.12 192 GLY A C 1
ATOM 1328 O O . GLY A 1 174 ? 25.234 117.055 75.796 1.00 36.17 192 GLY A O 1
ATOM 1329 N N . SER A 1 175 ? 25.682 117.202 77.991 1.00 38.65 193 SER A N 1
ATOM 1330 C CA . SER A 1 175 ? 26.048 115.797 78.106 1.00 39.68 193 SER A CA 1
ATOM 1331 C C . SER A 1 175 ? 24.913 114.942 78.658 1.00 39.71 193 SER A C 1
ATOM 1332 O O . SER A 1 175 ? 25.148 113.788 79.029 1.00 38.77 193 SER A O 1
ATOM 1335 N N . ASN A 1 176 ? 23.687 115.476 78.688 1.00 39.45 194 ASN A N 1
ATOM 1336 C CA . ASN A 1 176 ? 22.525 114.779 79.225 1.00 39.23 194 ASN A CA 1
ATOM 1337 C C . ASN A 1 176 ? 21.978 113.768 78.223 1.00 39.30 194 ASN A C 1
ATOM 1338 O O . ASN A 1 176 ? 22.125 113.908 76.998 1.00 34.40 194 ASN A O 1
ATOM 1343 N N . ARG A 1 177 ? 21.331 112.744 78.769 1.00 34.70 195 ARG A N 1
ATOM 1344 C CA . ARG A 1 177 ? 20.625 111.732 77.984 1.00 38.46 195 ARG A CA 1
ATOM 1345 C C . ARG A 1 177 ? 19.142 112.064 77.906 1.00 38.70 195 ARG A C 1
ATOM 1346 O O . ARG A 1 177 ? 18.288 111.268 78.276 1.00 39.70 195 ARG A O 1
ATOM 1354 N N . ASP A 1 178 ? 18.824 113.268 77.439 1.00 38.72 196 ASP A N 1
ATOM 1355 C CA . ASP A 1 178 ? 17.449 113.737 77.387 1.00 36.71 196 ASP A CA 1
ATOM 1356 C C . ASP A 1 178 ? 16.920 113.845 75.960 1.00 39.94 196 ASP A C 1
ATOM 1357 O O . ASP A 1 178 ? 15.823 114.372 75.755 1.00 44.89 196 ASP A O 1
ATOM 1362 N N . GLY A 1 179 ? 17.646 113.329 74.973 1.00 39.05 197 GLY A N 1
ATOM 1363 C CA . GLY A 1 179 ? 17.139 113.266 73.619 1.00 38.23 197 GLY A CA 1
ATOM 1364 C C . GLY A 1 179 ? 16.171 112.112 73.444 1.00 35.31 197 GLY A C 1
ATOM 1365 O O . GLY A 1 179 ? 15.733 111.475 74.401 1.00 38.35 197 GLY A O 1
ATOM 1366 N N . ARG A 1 180 ? 15.840 111.831 72.186 1.00 35.71 198 ARG A N 1
ATOM 1367 C CA . ARG A 1 180 ? 14.905 110.752 71.899 1.00 35.24 198 ARG A CA 1
ATOM 1368 C C . ARG A 1 180 ? 15.106 110.263 70.474 1.00 34.29 198 ARG A C 1
ATOM 1369 O O . ARG A 1 180 ? 15.278 111.071 69.559 1.00 35.40 198 ARG A O 1
ATOM 1377 N N . ALA A 1 181 ? 15.045 108.943 70.288 1.00 32.54 199 ALA A N 1
ATOM 1378 C CA . ALA A 1 181 ? 14.999 108.335 68.958 1.00 38.18 199 ALA A CA 1
ATOM 1379 C C . ALA A 1 181 ? 13.855 107.330 68.915 1.00 34.74 199 ALA A C 1
ATOM 1380 O O . ALA A 1 181 ? 13.807 106.414 69.740 1.00 38.74 199 ALA A O 1
ATOM 1382 N N . GLN A 1 182 ? 12.946 107.480 67.956 1.00 37.15 200 GLN A N 1
ATOM 1383 C CA . GLN A 1 182 ? 11.768 106.623 67.908 1.00 32.33 200 GLN A CA 1
ATOM 1384 C C . GLN A 1 182 ? 11.456 106.213 66.478 1.00 36.57 200 GLN A C 1
ATOM 1385 O O . GLN A 1 182 ? 11.470 107.049 65.568 1.00 37.13 200 GLN A O 1
ATOM 1391 N N . ILE A 1 183 ? 11.150 104.924 66.292 1.00 39.13 201 ILE A N 1
ATOM 1392 C CA . ILE A 1 183 ? 10.653 104.385 65.027 1.00 36.69 201 ILE A CA 1
ATOM 1393 C C . ILE A 1 183 ? 9.396 103.565 65.289 1.00 35.97 201 ILE A C 1
ATOM 1394 O O . ILE A 1 183 ? 9.416 102.636 66.102 1.00 36.01 201 ILE A O 1
ATOM 1399 N N . ILE A 1 184 ? 8.317 103.883 64.576 1.00 38.69 202 ILE A N 1
ATOM 1400 C CA . ILE A 1 184 ? 7.035 103.187 64.701 1.00 36.40 202 ILE A CA 1
ATOM 1401 C C . ILE A 1 184 ? 6.650 102.667 63.322 1.00 38.15 202 ILE A C 1
ATOM 1402 O O . ILE A 1 184 ? 6.573 103.444 62.363 1.00 35.89 202 ILE A O 1
ATOM 1407 N N . ILE A 1 185 ? 6.420 101.360 63.218 1.00 36.90 203 ILE A N 1
ATOM 1408 C CA . ILE A 1 185 ? 6.099 100.718 61.947 1.00 36.82 203 ILE A CA 1
ATOM 1409 C C . ILE A 1 185 ? 4.763 100.006 62.104 1.00 39.30 203 ILE A C 1
ATOM 1410 O O . ILE A 1 185 ? 4.615 99.139 62.976 1.00 39.02 203 ILE A O 1
ATOM 1415 N N . ASN A 1 186 ? 3.797 100.363 61.254 1.00 37.81 204 ASN A N 1
ATOM 1416 C CA . ASN A 1 186 ? 2.444 99.832 61.364 1.00 40.00 204 ASN A CA 1
ATOM 1417 C C . ASN A 1 186 ? 1.903 100.019 62.780 1.00 38.59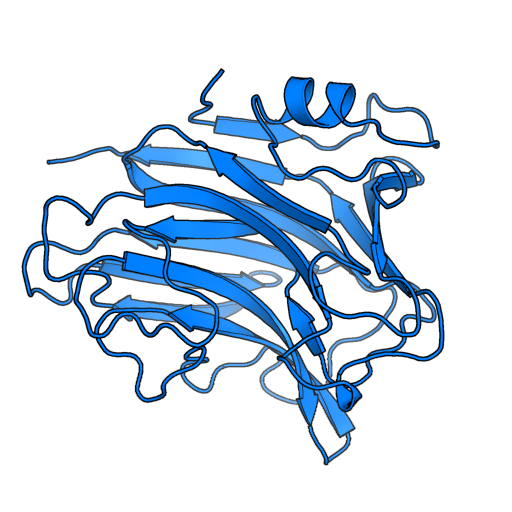 204 ASN A C 1
ATOM 1418 O O . ASN A 1 186 ? 1.341 99.098 63.368 1.00 39.81 204 ASN A O 1
ATOM 1423 N N . GLY A 1 187 ? 2.123 101.201 63.356 1.00 37.33 205 GLY A N 1
ATOM 1424 C CA . GLY A 1 187 ? 1.650 101.480 64.700 1.00 37.08 205 GLY A CA 1
ATOM 1425 C C . GLY A 1 187 ? 2.313 100.691 65.813 1.00 41.32 205 GLY A C 1
ATOM 1426 O O . GLY A 1 187 ? 1.943 100.875 66.982 1.00 40.80 205 GLY A O 1
ATOM 1427 N N . THR A 1 188 ? 3.277 99.828 65.496 1.00 40.73 206 THR A N 1
ATOM 1428 C CA . THR A 1 188 ? 4.005 99.025 66.478 1.00 41.36 206 THR A CA 1
ATOM 1429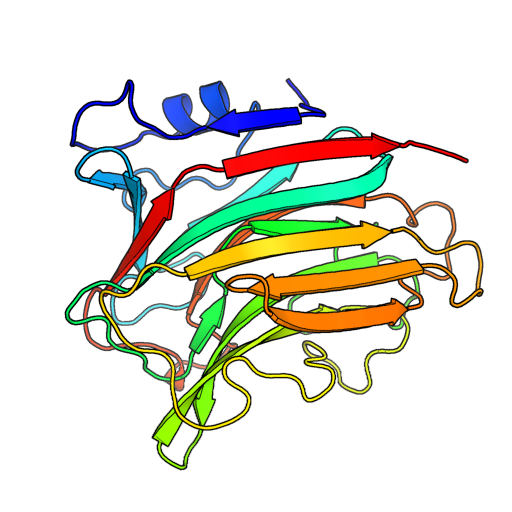 C C . THR A 1 188 ? 5.353 99.671 66.772 1.00 37.46 206 THR A C 1
ATOM 1430 O O . THR A 1 188 ? 6.083 100.034 65.843 1.00 39.87 206 THR A O 1
ATOM 1434 N N . THR A 1 189 ? 5.680 99.809 68.054 1.00 37.01 207 THR A N 1
ATOM 1435 C CA . THR A 1 189 ? 6.958 100.394 68.450 1.00 39.46 207 THR A CA 1
ATOM 1436 C C . THR A 1 189 ? 8.122 99.490 68.044 1.00 41.32 207 THR A C 1
ATOM 1437 O O . THR A 1 189 ? 8.180 98.316 68.423 1.00 42.84 207 THR A O 1
ATOM 1441 N N . VAL A 1 190 ? 9.053 100.038 67.274 1.00 38.07 208 VAL A N 1
ATOM 1442 C CA . VAL A 1 190 ? 10.268 99.305 66.940 1.00 39.21 208 VAL A CA 1
ATOM 1443 C C . VAL A 1 190 ? 11.342 99.763 67.906 1.00 42.01 208 VAL A C 1
ATOM 1444 O O . VAL A 1 190 ? 11.945 98.956 68.625 1.00 47.22 208 VAL A O 1
ATOM 1448 N N . LEU A 1 191 ? 11.579 101.068 67.931 1.00 40.32 209 LEU A N 1
ATOM 1449 C CA . LEU A 1 191 ? 12.534 101.682 68.837 1.00 41.87 209 LEU A CA 1
ATOM 1450 C C . LEU A 1 191 ? 11.883 102.920 69.421 1.00 42.78 209 LEU A C 1
ATOM 1451 O O . LEU A 1 191 ? 11.358 103.751 68.672 1.00 40.65 209 LEU A O 1
ATOM 1456 N N . ASP A 1 192 ? 11.912 103.041 70.752 1.00 34.60 210 ASP A N 1
ATOM 1457 C CA . ASP A 1 192 ? 11.449 104.260 71.419 1.00 39.36 210 ASP A CA 1
ATOM 1458 C C . ASP A 1 192 ? 12.302 104.410 72.678 1.00 41.24 210 ASP A C 1
ATOM 1459 O O . ASP A 1 192 ? 11.938 103.928 73.751 1.00 40.59 210 ASP A O 1
ATOM 1464 N N . THR A 1 193 ? 13.451 105.063 72.526 1.00 42.76 211 THR A N 1
ATOM 1465 C CA . THR A 1 193 ? 14.423 105.167 73.602 1.00 38.54 211 THR A CA 1
ATOM 1466 C C . THR A 1 193 ? 14.848 106.612 73.816 1.00 41.19 211 THR A C 1
ATOM 1467 O O . THR A 1 193 ? 14.929 107.404 72.870 1.00 41.34 211 THR A O 1
ATOM 1471 N N . ALA A 1 194 ? 15.142 106.943 75.069 1.00 37.54 212 ALA A N 1
ATOM 1472 C CA . ALA A 1 194 ? 15.867 108.168 75.314 1.00 34.29 212 ALA A CA 1
ATOM 1473 C C . ALA A 1 194 ? 17.312 107.943 74.890 1.00 38.99 212 ALA A C 1
ATOM 1474 O O . ALA A 1 194 ? 17.789 106.807 74.821 1.00 43.13 212 ALA A O 1
ATOM 1476 N N . ILE A 1 195 ? 18.011 109.028 74.563 1.00 38.96 213 ILE A N 1
ATOM 1477 C CA . ILE A 1 195 ? 19.287 108.909 73.869 1.00 34.22 213 ILE A CA 1
ATOM 1478 C C . ILE A 1 195 ? 20.070 110.193 74.065 1.00 34.43 213 ILE A C 1
ATOM 1479 O O . ILE A 1 195 ? 19.502 111.258 74.312 1.00 33.99 213 ILE A O 1
ATOM 1484 N N . ARG A 1 196 ? 21.391 110.088 73.961 1.00 35.13 214 ARG A N 1
ATOM 1485 C CA . ARG A 1 196 ? 22.285 111.231 73.881 1.00 30.99 214 ARG A CA 1
ATOM 1486 C C . ARG A 1 196 ? 22.808 111.282 72.455 1.00 34.76 214 ARG A C 1
ATOM 1487 O O . ARG A 1 196 ? 23.430 110.320 71.992 1.00 36.07 214 ARG A O 1
ATOM 1495 N N . TRP A 1 197 ? 22.500 112.370 71.741 1.00 35.07 215 TRP A N 1
ATOM 1496 C CA . TRP A 1 197 ? 22.975 112.546 70.372 1.00 38.98 215 TRP A CA 1
ATOM 1497 C C . TRP A 1 197 ? 24.343 113.202 70.321 1.00 40.91 215 TRP A C 1
ATOM 1498 O O . TRP A 1 197 ? 25.209 112.776 69.550 1.00 36.95 215 TRP A O 1
ATOM 1509 N N . THR A 1 198 ? 24.534 114.247 71.122 1.00 39.76 216 THR A N 1
ATOM 1510 C CA . THR A 1 198 ? 25.700 115.107 71.038 1.00 37.10 216 THR A CA 1
ATOM 1511 C C . THR A 1 198 ? 26.156 115.469 72.445 1.00 40.14 216 THR A C 1
ATOM 1512 O O . THR A 1 198 ? 25.366 115.452 73.399 1.00 38.75 216 THR A O 1
ATOM 1516 N N . THR A 1 199 ? 27.450 115.795 72.576 1.00 37.01 217 THR A N 1
ATOM 1517 C CA . THR A 1 199 ? 27.918 116.515 73.750 1.00 37.29 217 THR A CA 1
ATOM 1518 C C . THR A 1 199 ? 28.340 117.944 73.436 1.00 38.34 217 THR A C 1
ATOM 1519 O O . THR A 1 199 ? 28.559 118.728 74.369 1.00 36.69 217 THR A O 1
ATOM 1523 N N . ASN A 1 200 ? 28.415 118.307 72.158 1.00 36.77 218 ASN A N 1
ATOM 1524 C CA . ASN A 1 200 ? 28.672 119.674 71.713 1.00 39.76 218 ASN A CA 1
ATOM 1525 C C . ASN A 1 200 ? 27.341 120.338 71.372 1.00 40.45 218 ASN A C 1
ATOM 1526 O O . ASN A 1 200 ? 26.695 119.961 70.387 1.00 42.08 218 ASN A O 1
ATOM 1531 N N . ASP A 1 201 ? 26.948 121.347 72.169 1.00 39.16 219 ASP A N 1
ATOM 1532 C CA . ASP A 1 201 ? 25.673 122.040 71.975 1.00 35.58 219 ASP A CA 1
ATOM 1533 C C . ASP A 1 201 ? 25.595 122.796 70.651 1.00 35.63 219 ASP A C 1
ATOM 1534 O O . ASP A 1 201 ? 24.493 123.075 70.187 1.00 41.88 219 ASP A O 1
ATOM 1539 N N . ALA A 1 202 ? 26.722 123.164 70.045 1.00 38.42 220 ALA A N 1
ATOM 1540 C CA . ALA A 1 202 ? 26.677 123.820 68.741 1.00 38.54 220 ALA A CA 1
ATOM 1541 C C . ALA A 1 202 ? 26.274 122.867 67.627 1.00 37.50 220 ALA A C 1
ATOM 1542 O O . ALA A 1 202 ? 26.039 123.317 66.501 1.00 41.49 220 ALA A O 1
ATOM 1544 N N . GLN A 1 203 ? 26.199 121.569 67.912 1.00 37.75 221 GLN A N 1
ATOM 1545 C CA . GLN A 1 203 ? 25.835 120.560 66.927 1.00 38.88 221 GLN A CA 1
ATOM 1546 C C . GLN A 1 203 ? 24.597 119.762 67.341 1.00 41.34 221 GLN A C 1
ATOM 1547 O O . GLN A 1 203 ? 24.361 118.686 66.793 1.00 42.03 221 GLN A O 1
ATOM 1553 N N . ARG A 1 204 ? 23.808 120.250 68.305 1.00 39.19 222 ARG A N 1
ATOM 1554 C CA . ARG A 1 204 ? 22.724 119.448 68.875 1.00 38.09 222 ARG A CA 1
ATOM 1555 C C . ARG A 1 204 ? 21.459 119.435 68.034 1.00 38.49 222 ARG A C 1
ATOM 1556 O O . ARG A 1 204 ? 20.590 118.596 68.285 1.00 40.54 222 ARG A O 1
ATOM 1564 N N . LEU A 1 205 ? 21.340 120.317 67.045 1.00 41.49 223 LEU A N 1
ATOM 1565 C CA . LEU A 1 205 ? 20.087 120.511 66.328 1.00 41.79 223 LEU A CA 1
ATOM 1566 C C . LEU A 1 205 ? 19.882 119.478 65.227 1.00 41.62 223 LEU A C 1
ATOM 1567 O O . LEU A 1 205 ? 20.826 119.043 64.566 1.00 43.18 223 LEU A O 1
ATOM 1572 N N . ILE A 1 206 ? 18.627 119.074 65.047 1.00 39.04 224 ILE A N 1
ATOM 1573 C CA . ILE A 1 206 ? 18.248 118.372 63.830 1.00 39.45 224 ILE A CA 1
ATOM 1574 C C . ILE A 1 206 ? 18.418 119.337 62.669 1.00 41.12 224 ILE A C 1
ATOM 1575 O O . ILE A 1 206 ? 17.822 120.421 62.648 1.00 41.15 224 ILE A O 1
ATOM 1580 N N . LYS A 1 207 ? 19.239 118.952 61.700 1.00 41.05 225 LYS A N 1
ATOM 1581 C CA . LYS A 1 207 ? 19.620 119.851 60.627 1.00 40.79 225 LYS A CA 1
ATOM 1582 C C . LYS A 1 207 ? 19.067 119.455 59.269 1.00 41.52 225 LYS A C 1
ATOM 1583 O O . LYS A 1 207 ? 18.750 120.336 58.469 1.00 39.83 225 LYS A O 1
ATOM 1589 N N . ASN A 1 208 ? 18.943 118.165 58.972 1.00 38.20 226 ASN A N 1
ATOM 1590 C CA . ASN A 1 208 ? 18.355 117.829 57.694 1.00 40.37 226 ASN A CA 1
ATOM 1591 C C . ASN A 1 208 ? 17.717 116.449 57.746 1.00 41.31 226 ASN A C 1
ATOM 1592 O O . ASN A 1 208 ? 17.977 115.645 58.645 1.00 42.87 226 ASN A O 1
ATOM 1597 N N . MET A 1 209 ? 16.827 116.217 56.782 1.00 42.28 227 MET A N 1
ATOM 1598 C CA . MET A 1 209 ? 16.149 114.942 56.613 1.00 40.75 227 MET A CA 1
ATOM 1599 C C . MET A 1 209 ? 16.922 114.078 55.614 1.00 40.31 227 MET A C 1
ATOM 1600 O O . MET A 1 209 ? 17.287 114.543 54.527 1.00 39.52 227 MET A O 1
ATOM 1605 N N . THR A 1 210 ? 17.192 112.833 55.997 1.00 37.11 228 THR A N 1
ATOM 1606 C CA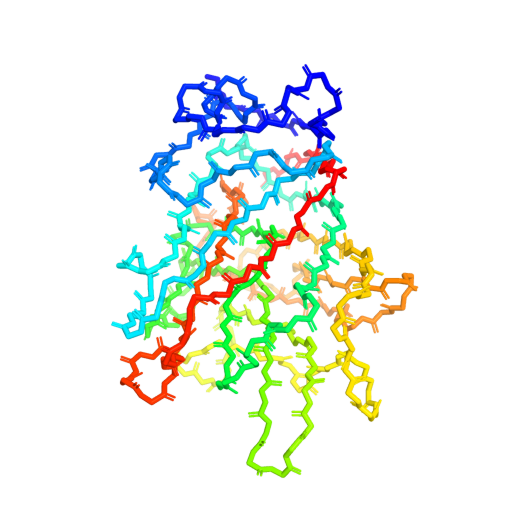 . THR A 1 210 ? 17.887 111.895 55.135 1.00 35.94 228 THR A CA 1
ATOM 1607 C C . THR A 1 210 ? 16.887 111.100 54.314 1.00 38.08 228 THR A C 1
ATOM 1608 O O . THR A 1 210 ? 15.868 110.637 54.827 1.00 36.61 228 THR A O 1
ATOM 1612 N N . PHE A 1 211 ? 17.188 110.942 53.032 1.00 39.33 229 PHE A N 1
ATOM 1613 C CA . PHE A 1 211 ? 16.426 110.076 52.129 1.00 40.87 229 PHE A CA 1
ATOM 1614 C C . PHE A 1 211 ? 17.444 109.135 51.500 1.00 42.83 229 PHE A C 1
ATOM 1615 O O . PHE A 1 211 ? 17.962 109.393 50.409 1.00 44.45 229 PHE A O 1
ATOM 1623 N N . HIS A 1 212 ? 17.752 108.054 52.210 1.00 41.55 230 HIS A N 1
ATOM 1624 C CA . HIS A 1 212 ? 18.799 107.127 51.804 1.00 40.77 230 HIS A CA 1
ATOM 1625 C C . HIS A 1 212 ? 18.167 105.816 51.358 1.00 41.77 230 HIS A C 1
ATOM 1626 O O . HIS A 1 212 ? 17.463 105.164 52.143 1.00 41.11 230 HIS A O 1
ATOM 1633 N N . THR A 1 213 ? 18.395 105.457 50.089 1.00 41.40 231 THR A N 1
ATOM 1634 C CA . THR A 1 213 ? 17.990 104.171 49.520 1.00 38.88 231 THR A CA 1
ATOM 1635 C C . THR A 1 213 ? 19.212 103.588 48.828 1.00 41.97 231 THR A C 1
ATOM 1636 O O . THR A 1 213 ? 19.485 103.919 47.670 1.00 42.80 231 THR A O 1
ATOM 1640 N N . PHE A 1 214 ? 19.952 102.732 49.533 1.00 43.87 232 PHE A N 1
ATOM 1641 C CA . PHE A 1 214 ? 21.140 102.123 48.951 1.00 36.73 232 PHE A CA 1
ATOM 1642 C C . PHE A 1 214 ? 21.474 100.835 49.690 1.00 35.91 232 PHE A C 1
ATOM 1643 O O . PHE A 1 214 ? 21.072 100.627 50.840 1.00 36.12 232 PHE A O 1
ATOM 1651 N N . ARG A 1 215 ? 22.191 99.959 48.993 1.00 35.44 233 ARG A N 1
ATOM 1652 C CA . ARG A 1 215 ? 22.665 98.709 49.564 1.00 38.99 233 ARG A CA 1
ATOM 1653 C C . ARG A 1 215 ? 24.003 98.925 50.267 1.00 41.13 233 ARG A C 1
ATOM 1654 O O . ARG A 1 215 ? 24.838 99.717 49.819 1.00 39.90 233 ARG A O 1
ATOM 1662 N N . GLY A 1 216 ? 24.202 98.215 51.370 1.00 38.86 234 GLY A N 1
ATOM 1663 C CA . GLY A 1 216 ? 25.415 98.346 52.146 1.00 41.47 234 GLY A CA 1
ATOM 1664 C C . GLY A 1 216 ? 25.190 99.048 53.470 1.00 44.31 234 GLY A C 1
ATOM 1665 O O . GLY A 1 216 ? 24.147 99.660 53.671 1.00 49.76 234 GLY A O 1
ATOM 1666 N N . GLY A 1 217 ? 26.147 98.953 54.388 1.00 45.94 235 GLY A N 1
ATOM 1667 C CA . GLY A 1 217 ? 27.338 98.146 54.199 1.00 46.28 235 GLY A CA 1
ATOM 1668 C C . GLY A 1 217 ? 28.400 98.793 53.344 1.00 49.83 235 GLY A C 1
ATOM 1669 O O . GLY A 1 217 ? 28.156 99.802 52.678 1.00 48.10 235 GLY A O 1
ATOM 1670 N N . SER A 1 218 ? 29.584 98.189 53.347 1.00 54.71 236 SER A N 1
ATOM 1671 C CA . SER A 1 218 ? 30.729 98.764 52.670 1.00 55.06 236 SER A CA 1
ATOM 1672 C C . SER A 1 218 ? 31.447 97.804 51.732 1.00 54.37 236 SER A C 1
ATOM 1673 O O . SER A 1 218 ? 32.233 98.268 50.899 1.00 60.75 236 SER A O 1
ATOM 1676 N N . GLN A 1 219 ? 31.194 96.502 51.818 1.00 53.99 237 GLN A N 1
ATOM 1677 C CA . GLN A 1 219 ? 31.902 95.510 51.021 1.00 53.32 237 GLN A CA 1
ATOM 1678 C C . GLN A 1 219 ? 31.025 95.006 49.880 1.00 55.02 237 GLN A C 1
ATOM 1679 O O . GLN A 1 219 ? 29.799 95.144 49.901 1.00 54.27 237 GLN A O 1
ATOM 1685 N N . THR A 1 220 ? 31.671 94.399 48.876 1.00 53.13 238 THR A N 1
ATOM 1686 C CA . THR A 1 220 ? 30.963 94.010 47.656 1.00 51.16 238 THR A CA 1
ATOM 1687 C C . THR A 1 220 ? 29.929 92.914 47.872 1.00 43.19 238 THR A C 1
ATOM 1688 O O . THR A 1 220 ? 29.168 92.627 46.950 1.00 47.44 238 THR A O 1
ATOM 1692 N N . TYR A 1 221 ? 29.909 92.267 49.027 1.00 41.91 239 TYR A N 1
ATOM 1693 C CA . TYR A 1 221 ? 28.966 91.188 49.244 1.00 43.72 239 TYR A CA 1
ATOM 1694 C C . TYR A 1 221 ? 27.581 91.692 49.654 1.00 47.18 239 TYR A C 1
ATOM 1695 O O . TYR A 1 221 ? 26.649 90.887 49.736 1.00 42.76 239 TYR A O 1
ATOM 1704 N N . TRP A 1 222 ? 27.438 92.991 49.940 1.00 47.02 240 TRP A N 1
ATOM 1705 C CA . TRP A 1 222 ? 26.149 93.643 50.120 1.00 45.75 240 TRP A CA 1
ATOM 1706 C C . TRP A 1 222 ? 25.433 93.899 48.797 1.00 47.34 240 TRP A C 1
ATOM 1707 O O . TRP A 1 222 ? 24.258 94.298 48.809 1.00 44.22 240 TRP A O 1
ATOM 1718 N N . GLN A 1 223 ? 26.116 93.706 47.670 1.00 41.64 241 GLN A N 1
ATOM 1719 C CA . GLN A 1 223 ? 25.507 93.937 46.371 1.00 43.69 241 GLN A CA 1
ATOM 1720 C C . GLN A 1 223 ? 24.500 92.846 46.033 1.00 42.64 241 GLN A C 1
ATOM 1721 O O . GLN A 1 223 ? 24.480 91.762 46.622 1.00 42.05 241 GLN A O 1
ATOM 1727 N N . SER A 1 224 ? 23.668 93.151 45.049 1.00 40.58 242 SER A N 1
ATOM 1728 C CA . SER A 1 224 ? 22.741 92.219 44.454 1.00 42.53 242 SER A CA 1
ATOM 1729 C C . SER A 1 224 ? 23.045 92.083 42.968 1.00 46.36 242 SER A C 1
ATOM 1730 O O . SER A 1 224 ? 23.461 93.053 42.325 1.00 45.60 242 SER A O 1
ATOM 1733 N N . PRO A 1 225 ? 22.849 90.897 42.392 1.00 47.89 243 PRO A N 1
ATOM 1734 C CA . PRO A 1 225 ? 23.079 90.721 40.952 1.00 47.67 243 PRO A CA 1
ATOM 1735 C C . PRO A 1 225 ? 21.967 91.250 40.048 1.00 51.87 243 PRO A C 1
ATOM 1736 O O . PRO A 1 225 ? 22.141 91.229 38.823 1.00 51.58 243 PRO A O 1
ATOM 1740 N N . VAL A 1 226 ? 20.841 91.739 40.588 1.00 51.05 244 VAL A N 1
ATOM 1741 C CA . VAL A 1 226 ? 19.741 92.240 39.770 1.00 49.58 244 VAL A CA 1
ATOM 1742 C C . VAL A 1 226 ? 19.363 93.654 40.201 1.00 49.27 244 VAL A C 1
ATOM 1743 O O . VAL A 1 226 ? 19.618 94.080 41.330 1.00 47.38 244 VAL A O 1
ATOM 1747 N N . ASP A 1 227 ? 18.737 94.380 39.273 1.00 50.16 245 ASP A N 1
ATOM 1748 C CA . ASP A 1 227 ? 18.096 95.637 39.627 1.00 46.12 245 ASP A CA 1
ATOM 1749 C C . ASP A 1 227 ? 16.900 95.334 40.516 1.00 44.75 245 ASP A C 1
ATOM 1750 O O . ASP A 1 227 ? 16.163 94.377 40.273 1.00 46.61 245 ASP A O 1
ATOM 1755 N N . SER A 1 228 ? 16.725 96.133 41.569 1.00 47.38 246 SER A N 1
ATOM 1756 C CA . SER A 1 228 ? 15.605 95.980 42.490 1.00 44.78 246 SER A CA 1
ATOM 1757 C C . SER A 1 228 ? 15.000 97.344 42.790 1.00 45.67 246 SER A C 1
ATOM 1758 O O . SER A 1 228 ? 15.637 98.384 42.598 1.00 46.62 246 SER A O 1
ATOM 1761 N N . TYR A 1 229 ? 13.757 97.332 43.271 1.00 41.99 247 TYR A N 1
ATOM 1762 C CA . TYR A 1 229 ? 12.968 98.549 43.377 1.00 43.97 247 TYR A CA 1
ATOM 1763 C C . TYR A 1 229 ? 12.334 98.669 44.760 1.00 44.96 247 TYR A C 1
ATOM 1764 O O . TYR A 1 229 ? 11.987 97.665 45.392 1.00 43.76 247 TYR A O 1
ATOM 1773 N N . ILE A 1 230 ? 12.221 99.909 45.233 1.00 41.57 248 ILE A N 1
ATOM 1774 C CA . ILE A 1 230 ? 11.545 100.242 46.480 1.00 42.39 248 ILE A CA 1
ATOM 1775 C C . ILE A 1 230 ? 10.605 101.407 46.196 1.00 41.57 248 ILE A C 1
ATOM 1776 O O . ILE A 1 230 ? 10.953 102.331 45.451 1.00 41.98 248 ILE A O 1
ATOM 1781 N N . TYR A 1 231 ? 9.410 101.365 46.771 1.00 42.86 249 TYR A N 1
ATOM 1782 C CA . TYR A 1 231 ? 8.400 102.381 46.516 1.00 40.57 249 TYR A CA 1
ATOM 1783 C C . TYR A 1 231 ? 8.044 103.108 47.806 1.00 40.71 249 TYR A C 1
ATOM 1784 O O . TYR A 1 231 ? 7.711 102.473 48.811 1.00 36.08 249 TYR A O 1
ATOM 1793 N N . TYR A 1 232 ? 8.098 104.436 47.767 1.00 42.36 250 TYR A N 1
ATOM 1794 C CA . TYR A 1 232 ? 7.686 105.291 48.869 1.00 37.67 250 TYR A CA 1
ATOM 1795 C C . TYR A 1 232 ? 6.427 106.074 48.499 1.00 39.94 250 TYR A C 1
ATOM 1796 O O . TYR A 1 232 ? 6.135 106.313 47.322 1.00 40.60 250 TYR A O 1
ATOM 1805 N N . ASP A 1 233 ? 5.689 106.497 49.526 1.00 39.23 251 ASP A N 1
ATOM 1806 C CA . ASP A 1 233 ? 4.470 107.266 49.318 1.00 39.61 251 ASP A CA 1
ATOM 1807 C C . ASP A 1 233 ? 4.131 108.040 50.586 1.00 41.45 251 ASP A C 1
ATOM 1808 O O . ASP A 1 233 ? 4.537 107.669 51.695 1.00 39.54 251 ASP A O 1
ATOM 1813 N N . ASN A 1 234 ? 3.382 109.131 50.400 1.00 39.63 252 ASN A N 1
ATOM 1814 C CA . ASN A 1 234 ? 2.666 109.797 51.487 1.00 39.48 252 ASN A CA 1
ATOM 1815 C C . ASN A 1 234 ? 3.610 110.341 52.557 1.00 42.97 252 ASN A C 1
ATOM 1816 O O . ASN A 1 234 ? 3.397 110.144 53.757 1.00 46.72 252 ASN A O 1
ATOM 1821 N N . LEU A 1 235 ? 4.643 111.062 52.120 1.00 39.74 253 LEU A N 1
ATOM 1822 C CA . LEU A 1 235 ? 5.629 111.619 53.034 1.00 37.11 253 LEU A CA 1
ATOM 1823 C C . LEU A 1 235 ? 5.073 112.860 53.717 1.00 38.57 253 LEU A C 1
ATOM 1824 O O . LEU A 1 235 ? 4.706 113.829 53.047 1.00 38.48 253 LEU A O 1
ATOM 1829 N N . VAL A 1 236 ? 5.033 112.846 55.047 1.00 38.53 254 VAL A N 1
ATOM 1830 C CA . VAL A 1 236 ? 4.623 114.007 55.835 1.00 38.40 254 VAL A CA 1
ATOM 1831 C C . VAL A 1 236 ? 5.746 114.323 56.813 1.00 38.05 254 VAL A C 1
ATOM 1832 O O . VAL A 1 236 ? 6.062 113.516 57.695 1.00 38.84 254 VAL A O 1
ATOM 1836 N N . LEU A 1 237 ? 6.356 115.489 56.653 1.00 38.08 255 LEU A N 1
ATOM 1837 C CA . LEU A 1 237 ? 7.428 115.949 57.521 1.00 38.83 255 LEU A CA 1
ATOM 1838 C C . LEU A 1 237 ? 6.943 117.149 58.315 1.00 36.48 255 LEU A C 1
ATOM 1839 O O . LEU A 1 237 ? 6.244 118.010 57.777 1.00 37.72 255 LEU A O 1
ATOM 1844 N N . ARG A 1 238 ? 7.324 117.225 59.590 1.00 40.77 256 ARG A N 1
ATOM 1845 C CA . ARG A 1 238 ? 6.897 118.358 60.405 1.00 41.58 256 ARG A CA 1
ATOM 1846 C C . ARG A 1 238 ? 7.925 118.704 61.471 1.00 41.34 256 ARG A C 1
ATOM 1847 O O . ARG A 1 238 ? 8.251 117.872 62.327 1.00 40.73 256 ARG A O 1
ATOM 1855 N N . LYS A 1 239 ? 8.400 119.948 61.419 1.00 40.85 257 LYS A N 1
ATOM 1856 C CA . LYS A 1 239 ? 9.170 120.555 62.498 1.00 41.68 257 LYS A CA 1
ATOM 1857 C C . LYS A 1 239 ? 8.255 120.804 63.688 1.00 40.04 257 LYS A C 1
ATOM 1858 O O . LYS A 1 239 ? 7.393 121.684 63.655 1.00 43.98 257 LYS A O 1
ATOM 1864 N N . ILE A 1 240 ? 8.444 120.049 64.754 1.00 40.77 258 ILE A N 1
ATOM 1865 C CA . ILE A 1 240 ? 7.581 120.240 65.907 1.00 43.11 258 ILE A CA 1
ATOM 1866 C C . ILE A 1 240 ? 8.018 121.456 66.724 1.00 43.79 258 ILE A C 1
ATOM 1867 O O . ILE A 1 240 ? 7.174 122.194 67.236 1.00 47.43 258 ILE A O 1
ATOM 1872 N N . ARG A 1 241 ? 9.325 121.718 66.829 1.00 47.21 259 ARG A N 1
ATOM 1873 C CA . ARG A 1 241 ? 9.792 122.807 67.686 1.00 47.50 259 ARG A CA 1
ATOM 1874 C C . ARG A 1 241 ? 11.270 123.074 67.456 1.00 44.68 259 ARG A C 1
ATOM 1875 O O . ARG A 1 241 ? 12.025 122.169 67.093 1.00 45.18 259 ARG A O 1
ATOM 1883 N N . LEU A 1 242 ? 11.667 124.330 67.679 1.00 46.00 260 LEU A N 1
ATOM 1884 C CA . LEU A 1 242 ? 13.059 124.706 67.908 1.00 50.71 260 LEU A CA 1
ATOM 1885 C C . LEU A 1 242 ? 13.163 125.424 69.250 1.00 51.80 260 LEU A C 1
ATOM 1886 O O . LEU A 1 242 ? 12.454 126.408 69.485 1.00 55.89 260 LEU A O 1
ATOM 1891 N N . GLU A 1 243 ? 14.051 124.939 70.120 1.00 53.54 261 GLU A N 1
ATOM 1892 C CA . GLU A 1 243 ? 14.189 125.456 71.480 1.00 53.22 261 GLU A CA 1
ATOM 1893 C C . GLU A 1 243 ? 15.656 125.436 71.892 1.00 56.45 261 GLU A C 1
ATOM 1894 O O . GLU A 1 243 ? 16.253 124.361 72.002 1.00 52.33 261 GLU A O 1
ATOM 1900 N N . HIS A 1 244 ? 16.218 126.609 72.168 1.00 57.64 262 HIS A N 1
ATOM 1901 C CA . HIS A 1 244 ? 17.628 126.715 72.544 1.00 63.89 262 HIS A CA 1
ATOM 1902 C C . HIS A 1 244 ? 17.877 126.486 74.041 1.00 65.88 262 HIS A C 1
ATOM 1903 O O . HIS A 1 244 ? 19.014 126.206 74.461 1.00 65.43 262 HIS A O 1
#

Solvent-accessible surface area: 9709 Å² total; per-residue (Å²): 108,103,19,46,70,21,90,16,64,2,99,129,52,81,79,20,82,0,36,40,48,47,0,41,92,36,0,20,37,17,84,40,26,52,95,92,22,2,65,1,27,130,16,18,0,52,0,11,2,55,99,99,15,27,54,36,75,3,2,2,48,1,78,0,63,0,30,47,0,5,9,0,37,0,33,1,24,1,69,0,48,70,136,0,41,30,25,62,0,0,10,2,3,5,1,0,6,0,10,108,17,7,42,43,33,81,18,0,121,77,0,37,0,0,2,0,12,6,3,0,45,46,38,151,101,45,68,3,16,0,14,0,23,0,3,7,39,65,4,110,31,92,119,16,15,37,56,76,92,25,33,33,103,88,41,50,6,76,82,42,48,80,16,67,0,40,3,44,0,62,3,0,56,20,74,84,150,57,2,88,0,28,0,28,0,72,73,67,82,12,1,64,22,36,4,64,0,1,48,57,82,80,44,23,27,0,57,36,0,3,0,12,0,19,4,0,30,76,101,105,140,25,50,0,95,74,55,2,59,0,21,0,26,61,0,73,1,118,53,66,104,67,90,181

CATH classification: 2.60.120.200

Foldseek 3Di:
DAAQKAWAFQQPPDFFFQDLVNVCVRLVHWPFADSVQWTQDNRWTKGKAAFQDWFSVGTTKTWRFHDKAFKKKKKKKKAWAQPFDCQAKFWAFKWFKFAVADADLAACCQQGIKIWTKMWGADPVGAIWIFTFIGANPAPHSGTRRVPWTPPNDGHDHHGDMKMKMWIWGFDDAQDQAIWTWIAIPNHTGDTDGGHHGNDRVGRITTTMIGTDTFDDDDSSSGHRHMIMMIMGTMIIHRPGHDD

Nearest PDB structures (foldseek):
  6kcw-assembly1_A  TM=1.004E+00  e=1.891E-51  Chitinophaga sp. MD30
  6kcv-assembly3_C  TM=9.988E-01  e=7.788E-49  Chitinophaga sp. MD30
  6kzk-assembly3_C  TM=9.985E-01  e=1.388E-46  Chitinophaga sp. MD30
  5gmt-assembly2_B  TM=7.725E-01  e=1.591E-14  Aplysia kurodai
  3gne-assembly2_B  TM=7.363E-01  e=9.450E-12  Paramecium bursaria Chlorella virus CVK2

InterPro domains:
  IPR048958 Polysaccharide lyase 14 [PF21294] (121-287)